Protein AF-A0A432T5Q2-F1 (afdb_monomer)

Nearest PDB structures (foldseek):
  1uzx-assembly1_A  TM=2.831E-01  e=4.393E+00  Saccharomyces cerevisiae
  7lbm-assembly1_k  TM=1.985E-01  e=9.783E+00  Homo sapiens

Solvent-accessible surface area (backbone atoms only — not comparable to full-atom values): 10811 Å² total; per-residue (Å²): 137,83,81,81,77,50,70,68,59,54,53,48,52,56,54,53,61,71,66,63,66,75,78,74,42,65,59,81,78,76,51,72,65,57,50,51,51,51,26,51,52,46,16,51,55,46,35,68,59,32,93,75,31,48,60,70,53,25,44,49,49,22,44,50,52,42,53,47,22,48,46,49,31,58,75,43,63,49,46,49,55,51,71,56,36,36,51,36,29,78,71,66,77,30,94,51,69,44,41,56,55,48,24,51,56,52,44,54,61,57,56,77,65,65,61,84,32,48,37,83,41,40,31,35,17,50,77,97,45,98,72,48,43,40,25,30,29,39,20,34,54,94,52,61,72,72,70,7,35,32,43,28,34,45,87,51,61,11,54,54,38,71,47,50,46,80,72,46,86,89,52,71,76,39,82,29,64,70,58,43,44,67,76,42,60,91,65,68,68,88,80,86,129

Sequence (193 aa):
MIFFINRRFFLLLIWLSFLSGCTLTRVPNPTPSEVQNSIHRLSIMLEDLNVSVKKKEARDLAKKAVLYSLKLSKEYALVSPPLWHNTLVNLGIKKRGLCYEWTEDLLAYLHEKRYDSLTLHYVGANIGGYFEHNAVAVSAKGMSFKHSLLLDAWRNSGNLFFIKLKEDKRYVWKSRDDMYEMMFPHLKRWGRF

Secondary structure (DSSP, 8-state):
------HHHHHHHHHHHTT-----PBPPPPPHHHHHHHHHHHHHHHHTT-TTS-HHHHHHHHHHHHHHHHHHHHHTT-BSSHHHHHHHHHTTSSS---HHHHHHHHHHHHHTT--SSEEEEEEEESTTSTT-EEEEEEEETTS-GGGPEEEESTTTTTS-EEEEGGG-SS--EEE-HHHHHHH-GGG--S---

pLDDT: mean 89.14, std 15.05, range [36.47, 98.88]

Mean predicted aligned error: 7.92 Å

Foldseek 3Di:
DDDPPPPVNVVVVVVVVVVPPPPQDQQDDDDPVLLVVQLVVQLVVQCVLDVLADSVLSSVLSNLLLVVLLVVLVVQVDTPDLVVSVVCCVVVNTVDQAQVRSALVSQVSSVVVPGPQKDKFWKWFPPPDPPIHIWIWMHTPPDDSQQTKTWGSRNSSSNTDIDGNPPPPPTDMDTPVVVVCVSVVVPPPPDDD

Radius of gyration: 21.15 Å; Cα contacts (8 Å, |Δi|>4): 271; chains: 1; bounding box: 38×44×75 Å

Structure (mmCIF, N/CA/C/O backbone):
data_AF-A0A432T5Q2-F1
#
_entry.id   AF-A0A432T5Q2-F1
#
loop_
_atom_site.group_PDB
_atom_site.id
_atom_site.type_symbol
_atom_site.label_atom_id
_atom_site.label_alt_id
_atom_site.label_comp_id
_atom_site.label_asym_id
_atom_site.label_entity_id
_atom_site.label_seq_id
_atom_site.pdbx_PDB_ins_code
_atom_site.Cartn_x
_atom_site.Cartn_y
_atom_site.Cartn_z
_atom_site.occupancy
_atom_site.B_iso_or_equiv
_atom_site.auth_seq_id
_atom_site.auth_comp_id
_atom_site.auth_asym_id
_atom_site.auth_atom_id
_atom_site.pdbx_PDB_model_num
ATOM 1 N N . MET A 1 1 ? 2.699 19.637 -58.146 1.00 36.47 1 MET A N 1
ATOM 2 C CA . MET A 1 1 ? 4.084 19.925 -57.719 1.00 36.47 1 MET A CA 1
ATOM 3 C C . MET A 1 1 ? 4.447 18.918 -56.632 1.00 36.47 1 MET A C 1
ATOM 5 O O . MET A 1 1 ? 4.001 19.066 -55.504 1.00 36.47 1 MET A O 1
ATOM 9 N N . ILE A 1 2 ? 5.097 17.811 -57.005 1.00 45.66 2 ILE A N 1
ATOM 10 C CA . ILE A 1 2 ? 5.418 16.699 -56.093 1.00 45.66 2 ILE A CA 1
ATOM 11 C C . ILE A 1 2 ? 6.767 17.023 -55.447 1.00 45.66 2 ILE A C 1
ATOM 13 O O . ILE A 1 2 ? 7.777 17.112 -56.141 1.00 45.66 2 ILE A O 1
ATOM 17 N N . PHE A 1 3 ? 6.776 17.263 -54.136 1.00 47.56 3 PHE A N 1
ATOM 18 C CA . PHE A 1 3 ? 8.005 17.505 -53.383 1.00 47.56 3 PHE A CA 1
ATOM 19 C C . PHE A 1 3 ? 8.849 16.223 -53.355 1.00 47.56 3 PHE A C 1
ATOM 21 O O . PHE A 1 3 ? 8.508 15.258 -52.675 1.00 47.56 3 PHE A O 1
ATOM 28 N N . PHE A 1 4 ? 9.968 16.211 -54.081 1.00 54.50 4 PHE A N 1
ATOM 29 C CA . PHE A 1 4 ? 11.006 15.194 -53.922 1.00 54.50 4 PHE A CA 1
ATOM 30 C C . PHE A 1 4 ? 11.745 15.452 -52.605 1.00 54.50 4 PHE A C 1
ATOM 32 O O . PHE A 1 4 ? 12.671 16.259 -52.537 1.00 54.50 4 PHE A O 1
ATOM 39 N N . ILE A 1 5 ? 11.326 14.775 -51.535 1.00 60.94 5 ILE A N 1
ATOM 40 C CA . ILE A 1 5 ? 12.089 14.742 -50.286 1.00 60.94 5 ILE A CA 1
ATOM 41 C C . ILE A 1 5 ? 13.392 13.983 -50.567 1.00 60.94 5 ILE A C 1
ATOM 43 O O . ILE A 1 5 ? 13.396 12.790 -50.864 1.00 60.94 5 ILE A O 1
ATOM 47 N N . ASN A 1 6 ? 14.513 14.702 -50.519 1.00 74.06 6 ASN A N 1
ATOM 48 C CA . ASN A 1 6 ? 15.841 14.159 -50.780 1.00 74.06 6 ASN A CA 1
ATOM 49 C C . ASN A 1 6 ? 16.150 13.028 -49.779 1.00 74.06 6 ASN A C 1
ATOM 51 O O . ASN A 1 6 ? 16.033 13.218 -48.568 1.00 74.06 6 ASN A O 1
ATOM 55 N N . ARG A 1 7 ? 16.585 11.857 -50.270 1.00 69.19 7 ARG A N 1
ATOM 56 C CA . ARG A 1 7 ? 16.896 10.664 -49.454 1.00 69.19 7 ARG A CA 1
ATOM 57 C C . ARG A 1 7 ? 17.849 10.975 -48.293 1.00 69.19 7 ARG A C 1
ATOM 59 O O . ARG A 1 7 ? 17.722 10.389 -47.224 1.00 69.19 7 ARG A O 1
ATOM 66 N N . ARG A 1 8 ? 18.772 11.927 -48.479 1.00 70.06 8 ARG A N 1
ATOM 67 C CA . ARG A 1 8 ? 19.686 12.400 -47.423 1.00 70.06 8 ARG A CA 1
ATOM 68 C C . ARG A 1 8 ? 18.963 13.179 -46.318 1.00 70.06 8 ARG A C 1
ATOM 70 O O . ARG A 1 8 ? 19.292 13.007 -45.152 1.00 70.06 8 ARG A O 1
ATOM 77 N N . PHE A 1 9 ? 17.954 13.971 -46.676 1.00 70.81 9 PHE A N 1
ATOM 78 C CA . PHE A 1 9 ? 17.100 14.709 -45.739 1.00 70.81 9 PHE A CA 1
ATOM 79 C C . PHE A 1 9 ? 16.197 13.768 -44.931 1.00 70.81 9 PHE A C 1
ATOM 81 O O . PHE A 1 9 ? 16.033 13.951 -43.730 1.00 70.81 9 PHE A O 1
ATOM 88 N N . PHE A 1 10 ? 15.668 12.719 -45.570 1.00 72.00 10 PHE A N 1
ATOM 89 C CA . PHE A 1 10 ? 14.854 11.704 -44.895 1.00 72.00 10 PHE A CA 1
ATOM 90 C C . PHE A 1 10 ? 15.673 10.882 -43.884 1.00 72.00 10 PHE A C 1
ATOM 92 O O . PHE A 1 10 ? 15.230 10.658 -42.762 1.00 72.00 10 PHE A O 1
ATOM 99 N N . LEU A 1 11 ? 16.905 10.502 -44.243 1.00 73.69 11 LEU A N 1
ATOM 100 C CA . LEU A 1 11 ? 17.824 9.807 -43.332 1.00 73.69 11 LEU A CA 1
ATOM 101 C C . LEU A 1 11 ? 18.281 10.694 -42.163 1.00 73.69 11 LEU A C 1
ATOM 103 O O . LEU A 1 11 ? 18.398 10.197 -41.048 1.00 73.69 11 LEU A O 1
ATOM 107 N N . LEU A 1 12 ? 18.483 11.996 -42.397 1.00 73.81 12 LEU A N 1
ATOM 108 C CA . LEU A 1 12 ? 18.768 12.985 -41.349 1.00 73.81 12 LEU A CA 1
ATOM 109 C C . LEU A 1 12 ? 17.598 13.150 -40.370 1.00 73.81 12 LEU A C 1
ATOM 111 O O . LEU A 1 12 ? 17.830 13.208 -39.167 1.00 73.81 12 LEU A O 1
ATOM 115 N N . LEU A 1 13 ? 16.353 13.175 -40.857 1.00 70.25 13 LEU A N 1
ATOM 116 C CA . LEU A 1 13 ? 15.158 13.227 -40.006 1.00 70.25 13 LEU A CA 1
ATOM 117 C C . LEU A 1 13 ? 15.014 11.966 -39.142 1.00 70.25 13 LEU A C 1
ATOM 119 O O . LEU A 1 13 ? 14.751 12.088 -37.950 1.00 70.25 13 LEU A O 1
ATOM 123 N N . ILE A 1 14 ? 15.271 10.781 -39.710 1.00 71.38 14 ILE A N 1
ATOM 124 C CA . ILE A 1 14 ? 15.295 9.513 -38.960 1.00 71.38 14 ILE A CA 1
ATOM 125 C C . ILE A 1 14 ? 16.392 9.542 -37.882 1.00 71.38 14 ILE A C 1
ATOM 127 O O . ILE A 1 14 ? 16.135 9.192 -36.732 1.00 71.38 14 ILE A O 1
ATOM 131 N N . TRP A 1 15 ? 17.596 10.016 -38.215 1.00 67.38 15 TRP A N 1
ATOM 132 C CA . TRP A 1 15 ? 18.696 10.169 -37.256 1.00 67.38 15 TRP A CA 1
ATOM 133 C C . TRP A 1 15 ? 18.381 11.170 -36.134 1.00 67.38 15 TRP A C 1
ATOM 135 O O . TRP A 1 15 ? 18.661 10.895 -34.969 1.00 67.38 15 TRP A O 1
ATOM 145 N N . LEU A 1 16 ? 17.746 12.300 -36.454 1.00 65.81 16 LEU A N 1
ATOM 146 C CA . LEU A 1 16 ? 17.321 13.299 -35.469 1.00 65.81 16 LEU A CA 1
ATOM 147 C C . LEU A 1 16 ? 16.231 12.757 -34.531 1.00 65.81 16 LEU A C 1
ATOM 149 O O . LEU A 1 16 ? 16.255 13.068 -33.342 1.00 65.81 16 LEU A O 1
ATOM 153 N N . SER A 1 17 ? 15.342 11.879 -35.011 1.00 61.06 17 SER A N 1
ATOM 154 C CA . SER A 1 17 ? 14.356 11.205 -34.153 1.00 61.06 17 SER A CA 1
ATOM 155 C C . SER A 1 17 ? 14.954 10.170 -33.185 1.00 61.06 17 SER A C 1
ATOM 157 O O . SER A 1 17 ? 14.323 9.862 -32.175 1.00 61.06 17 SER A O 1
ATOM 159 N N . PHE A 1 18 ? 16.185 9.689 -33.415 1.00 57.56 18 PHE A N 1
ATOM 160 C CA . PHE A 1 18 ? 16.914 8.854 -32.445 1.00 57.56 18 PHE A CA 1
ATOM 161 C C . PHE A 1 18 ? 17.615 9.673 -31.344 1.00 57.56 18 PHE A C 1
ATOM 163 O O . PHE A 1 18 ? 18.010 9.105 -30.328 1.00 57.56 18 PHE A O 1
ATOM 170 N N . LEU A 1 19 ? 17.741 10.997 -31.509 1.00 56.56 19 LEU A N 1
ATOM 171 C CA . LEU A 1 19 ? 18.321 11.908 -30.511 1.00 56.56 19 LEU A CA 1
ATOM 172 C C . LEU A 1 19 ? 17.275 12.567 -29.602 1.00 56.56 19 LEU A C 1
ATOM 174 O O . LEU A 1 19 ? 17.639 13.168 -28.590 1.00 56.56 19 LEU A O 1
ATOM 178 N N . SER A 1 20 ? 15.980 12.408 -29.889 1.00 54.47 20 SER A N 1
ATOM 179 C CA . SER A 1 20 ? 14.911 12.639 -28.912 1.00 54.47 20 SER A CA 1
ATOM 180 C C . SER A 1 20 ? 14.921 11.521 -27.869 1.00 54.47 20 SER A C 1
ATOM 182 O O . SER A 1 20 ? 14.043 10.662 -27.831 1.00 54.47 20 SER A O 1
ATOM 184 N N . GLY A 1 21 ? 15.950 11.514 -27.021 1.00 52.59 21 GLY A N 1
ATOM 185 C CA . GLY A 1 21 ? 15.955 10.715 -25.809 1.00 52.59 21 GLY A CA 1
ATOM 186 C C . GLY A 1 21 ? 14.721 11.084 -24.998 1.00 52.59 21 GLY A C 1
ATOM 187 O O . GLY A 1 21 ? 14.628 12.197 -24.481 1.00 52.59 21 GLY A O 1
ATOM 188 N N . CYS A 1 22 ? 13.754 10.168 -24.905 1.00 56.06 22 CYS A N 1
ATOM 189 C CA . CYS A 1 22 ? 12.697 10.278 -23.913 1.00 56.06 22 CYS A CA 1
ATOM 190 C C . CYS A 1 22 ? 13.396 10.476 -22.572 1.00 56.06 22 CYS A C 1
ATOM 192 O O . CYS A 1 22 ? 14.196 9.631 -22.163 1.00 56.06 22 CYS A O 1
ATOM 194 N N . THR A 1 23 ? 13.160 11.610 -21.918 1.00 52.84 23 THR A N 1
ATOM 195 C CA . THR A 1 23 ? 13.729 11.882 -20.605 1.00 52.84 23 THR A CA 1
ATOM 196 C C . THR A 1 23 ? 13.168 10.842 -19.642 1.00 52.84 23 THR A C 1
ATOM 198 O O . THR A 1 23 ? 12.070 10.975 -19.105 1.00 52.84 23 THR A O 1
ATOM 201 N N . LEU A 1 24 ? 13.926 9.760 -19.447 1.00 53.47 24 LEU A N 1
ATOM 202 C CA . LEU A 1 24 ? 13.742 8.803 -18.368 1.00 53.47 24 LEU A CA 1
ATOM 203 C C . LEU A 1 24 ? 14.001 9.560 -17.078 1.00 53.47 24 LEU A C 1
ATOM 205 O O . LEU A 1 24 ? 15.113 9.595 -16.553 1.00 53.47 24 LEU A O 1
ATOM 209 N N . THR A 1 25 ? 12.978 10.255 -16.605 1.00 61.94 25 THR A N 1
ATOM 210 C CA . THR A 1 25 ? 13.076 11.007 -15.372 1.00 61.94 25 THR A CA 1
ATOM 211 C C . THR A 1 25 ? 13.000 1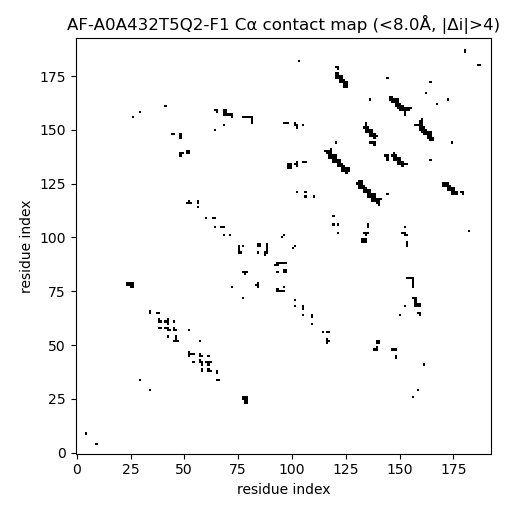0.008 -14.230 1.00 61.94 25 THR A C 1
ATOM 213 O O . THR A 1 25 ? 12.056 9.224 -14.082 1.00 61.94 25 THR A O 1
ATOM 216 N N . ARG A 1 26 ? 14.064 10.000 -13.426 1.00 65.19 26 ARG A N 1
ATOM 217 C CA . ARG A 1 26 ? 14.039 9.396 -12.099 1.00 65.19 26 ARG A CA 1
ATOM 218 C C . ARG A 1 26 ? 12.840 9.997 -11.369 1.00 65.19 26 ARG A C 1
ATOM 220 O O . ARG A 1 26 ? 12.691 11.217 -11.367 1.00 65.19 26 ARG A O 1
ATOM 227 N N . VAL A 1 27 ? 11.989 9.153 -10.792 1.00 68.94 27 VAL A N 1
ATOM 228 C CA . VAL A 1 27 ? 10.816 9.613 -10.039 1.00 68.94 27 VAL A CA 1
ATOM 229 C C . VAL A 1 27 ? 11.310 10.590 -8.964 1.00 68.94 27 VAL A C 1
ATOM 231 O O . VAL A 1 27 ? 12.193 10.207 -8.185 1.00 68.94 27 VAL A O 1
ATOM 234 N N . PRO A 1 28 ? 10.835 11.849 -8.938 1.00 74.56 28 PRO A N 1
ATOM 235 C CA . PRO A 1 28 ? 11.284 12.804 -7.939 1.00 74.56 28 PRO A CA 1
ATOM 236 C C . PRO A 1 28 ? 10.933 12.275 -6.548 1.00 74.56 28 PRO A C 1
ATOM 238 O O . PRO A 1 28 ? 9.802 11.863 -6.289 1.00 74.56 28 PRO A O 1
ATOM 241 N N . ASN A 1 29 ? 11.928 12.244 -5.660 1.00 83.81 29 ASN A N 1
ATOM 242 C CA . ASN A 1 29 ? 11.696 11.841 -4.279 1.00 83.81 29 ASN A CA 1
ATOM 243 C C . ASN A 1 29 ? 10.870 12.932 -3.586 1.00 83.81 29 ASN A C 1
ATOM 245 O O . ASN A 1 29 ? 11.256 14.100 -3.678 1.00 83.81 29 ASN A O 1
ATOM 249 N N . PRO A 1 30 ? 9.788 12.580 -2.872 1.00 92.38 30 PRO A N 1
ATOM 250 C CA . PRO A 1 30 ? 9.041 13.561 -2.101 1.00 92.38 30 PRO A CA 1
ATOM 251 C C . PRO A 1 30 ? 9.931 14.168 -1.014 1.00 92.38 30 PRO A C 1
ATOM 253 O O . PRO A 1 30 ? 10.787 13.499 -0.422 1.00 92.38 30 PRO A O 1
ATOM 256 N N . THR A 1 31 ? 9.709 15.445 -0.735 1.00 95.62 31 THR A N 1
ATOM 257 C CA . THR A 1 31 ? 10.343 16.162 0.369 1.00 95.62 31 THR A CA 1
ATOM 258 C C . THR A 1 31 ? 9.930 15.557 1.716 1.00 95.62 31 THR A C 1
ATOM 260 O O . THR A 1 31 ? 8.853 14.964 1.835 1.00 95.62 31 THR A O 1
ATOM 263 N N . PRO A 1 32 ? 10.727 15.742 2.786 1.00 96.75 32 PRO A N 1
ATOM 264 C CA . PRO A 1 32 ? 10.342 15.283 4.120 1.00 96.75 32 PRO A CA 1
ATOM 265 C C . PRO A 1 32 ? 8.968 15.801 4.569 1.00 96.75 32 PRO A C 1
ATOM 267 O O . PRO A 1 32 ? 8.211 15.055 5.183 1.00 96.75 32 PRO A O 1
ATOM 270 N N . SER A 1 33 ? 8.619 17.045 4.224 1.00 97.69 33 SER A N 1
ATOM 271 C CA . SER A 1 33 ? 7.313 17.637 4.543 1.00 97.69 33 SER A CA 1
ATOM 272 C C . SER A 1 33 ? 6.166 16.918 3.826 1.00 97.69 33 SER A C 1
ATOM 274 O O . SER A 1 33 ? 5.183 16.535 4.458 1.00 97.69 33 SER A O 1
ATOM 276 N N . GLU A 1 34 ? 6.308 16.635 2.527 1.00 97.25 34 GLU A N 1
ATOM 277 C CA . GLU A 1 34 ? 5.305 15.879 1.764 1.00 97.25 34 GLU A CA 1
ATOM 278 C C . GLU A 1 34 ? 5.113 14.465 2.314 1.00 97.25 34 GLU A C 1
ATOM 280 O O . GLU A 1 34 ? 3.978 13.998 2.433 1.00 97.25 34 GLU A O 1
ATOM 285 N N . VAL A 1 35 ? 6.202 13.801 2.714 1.00 98.19 35 VAL A N 1
ATOM 286 C CA . VAL A 1 35 ? 6.139 12.482 3.357 1.00 98.19 35 VAL A CA 1
ATOM 287 C C . VAL A 1 35 ? 5.364 12.558 4.672 1.00 98.19 35 VAL A C 1
ATOM 289 O O . VAL A 1 35 ? 4.454 11.757 4.881 1.00 98.19 35 VAL A O 1
ATOM 292 N N . GLN A 1 36 ? 5.665 13.527 5.542 1.00 98.38 36 GLN A N 1
ATOM 293 C CA . GLN A 1 36 ? 4.952 13.676 6.816 1.00 98.38 36 GLN A CA 1
ATOM 294 C C . GLN A 1 36 ? 3.473 14.016 6.616 1.00 98.38 36 GLN A C 1
ATOM 296 O O . GLN A 1 36 ? 2.616 13.433 7.280 1.00 98.38 36 GLN A O 1
ATOM 301 N N . ASN A 1 37 ? 3.153 14.883 5.655 1.00 98.50 37 ASN A N 1
ATOM 302 C CA . ASN A 1 37 ? 1.773 15.216 5.310 1.00 98.50 37 ASN A CA 1
ATOM 303 C C . ASN A 1 37 ? 1.009 13.995 4.783 1.00 98.50 37 ASN A C 1
ATOM 305 O O . ASN A 1 37 ? -0.144 13.780 5.154 1.00 98.50 37 ASN A O 1
ATOM 309 N N . SER A 1 38 ? 1.648 13.172 3.949 1.00 98.44 38 SER A N 1
ATOM 310 C CA . SER A 1 38 ? 1.078 11.920 3.444 1.00 98.44 38 SER A CA 1
ATOM 311 C C . SER A 1 38 ? 0.776 10.938 4.582 1.00 98.44 38 SER A C 1
ATOM 313 O O . SER A 1 38 ? -0.350 10.450 4.693 1.00 98.44 38 SER A O 1
ATOM 315 N N . ILE A 1 39 ? 1.734 10.735 5.496 1.00 98.88 39 ILE A N 1
ATOM 316 C CA . ILE A 1 39 ? 1.567 9.895 6.694 1.00 98.88 39 ILE A CA 1
ATOM 317 C C . ILE A 1 39 ? 0.423 10.413 7.570 1.00 98.88 39 ILE A C 1
ATOM 319 O O . ILE A 1 39 ? -0.428 9.635 7.996 1.00 98.88 39 ILE A O 1
ATOM 323 N N . HIS A 1 40 ? 0.381 11.721 7.826 1.00 98.75 40 HIS A N 1
ATOM 324 C CA . HIS A 1 40 ? -0.652 12.335 8.653 1.00 98.75 40 HIS A CA 1
ATOM 325 C C . HIS A 1 40 ? -2.049 12.160 8.044 1.00 98.75 40 HIS A C 1
ATOM 327 O O . HIS A 1 40 ? -2.965 11.701 8.726 1.00 98.75 40 HIS A O 1
ATOM 333 N N . ARG A 1 41 ? -2.202 12.441 6.744 1.00 98.75 41 ARG A N 1
ATOM 334 C CA . ARG A 1 41 ? -3.473 12.272 6.025 1.00 98.75 41 ARG A CA 1
ATOM 335 C C . ARG A 1 41 ? -3.941 10.823 6.028 1.00 98.75 41 ARG A C 1
ATOM 337 O O . ARG A 1 41 ? -5.098 10.567 6.347 1.00 98.75 41 ARG A O 1
ATOM 344 N N . LEU A 1 42 ? -3.054 9.883 5.707 1.00 98.88 42 LEU A N 1
ATOM 345 C CA . LEU A 1 42 ? -3.399 8.465 5.713 1.00 98.88 42 LEU A CA 1
ATOM 346 C C . LEU A 1 42 ? -3.778 7.989 7.123 1.00 98.88 42 LEU A C 1
ATOM 348 O O . LEU A 1 42 ? -4.743 7.245 7.272 1.00 98.88 42 LEU A O 1
ATOM 352 N N . SER A 1 43 ? -3.078 8.460 8.158 1.00 98.88 43 SER A N 1
ATOM 353 C CA . SER A 1 43 ? -3.417 8.150 9.548 1.00 98.88 43 SER A CA 1
ATOM 354 C C . SER A 1 43 ? -4.832 8.591 9.904 1.00 98.88 43 SER A C 1
ATOM 356 O O . SER A 1 43 ? -5.575 7.794 10.465 1.00 98.88 43 SER A O 1
ATOM 358 N N . ILE A 1 44 ? -5.215 9.829 9.572 1.00 98.75 44 ILE A N 1
ATOM 359 C CA . ILE A 1 44 ? -6.572 10.334 9.832 1.00 98.75 44 ILE A CA 1
ATOM 360 C C . ILE A 1 44 ? -7.599 9.472 9.103 1.00 98.75 44 ILE A C 1
ATOM 362 O O . ILE A 1 44 ? -8.553 9.005 9.711 1.00 98.75 44 ILE A O 1
ATOM 366 N N . MET A 1 45 ? -7.371 9.185 7.819 1.00 98.75 45 MET A N 1
ATOM 367 C CA . MET A 1 45 ? -8.307 8.373 7.041 1.00 98.75 45 MET A CA 1
ATOM 368 C C . MET A 1 45 ? -8.483 6.966 7.629 1.00 98.75 45 MET A C 1
ATOM 370 O O . MET A 1 45 ? -9.600 6.454 7.641 1.00 98.75 45 MET A O 1
ATOM 374 N N . LEU A 1 46 ? -7.404 6.346 8.119 1.00 98.75 46 LEU A N 1
ATOM 375 C CA . LEU A 1 46 ? -7.454 5.038 8.777 1.00 98.75 46 LEU A CA 1
ATOM 376 C C . LEU A 1 46 ? -8.184 5.098 10.123 1.00 98.75 46 LEU A C 1
ATOM 378 O O . LEU A 1 46 ? -8.983 4.208 10.401 1.00 98.75 46 LEU A O 1
ATOM 382 N N . GLU A 1 47 ? -7.934 6.131 10.936 1.00 98.44 47 GLU A N 1
ATOM 383 C CA . GLU A 1 47 ? -8.670 6.381 12.188 1.00 98.44 47 GLU A CA 1
ATOM 384 C C . GLU A 1 47 ? -10.180 6.542 11.914 1.00 98.44 47 GLU A C 1
ATOM 386 O O . GLU A 1 47 ? -11.000 5.999 12.651 1.00 98.44 47 GLU A O 1
ATOM 391 N N . ASP A 1 48 ? -10.542 7.190 10.806 1.00 97.81 48 ASP A N 1
ATOM 392 C CA . ASP A 1 48 ? -11.928 7.452 10.402 1.00 97.81 48 ASP A CA 1
ATOM 393 C C . ASP A 1 48 ? -12.651 6.242 9.781 1.00 97.81 48 ASP A C 1
ATOM 395 O O . ASP A 1 48 ? -13.846 6.326 9.484 1.00 97.81 48 ASP A O 1
ATOM 399 N N . LEU A 1 49 ? -11.972 5.106 9.562 1.00 97.81 49 LEU A N 1
ATOM 400 C CA . LEU A 1 49 ? -12.621 3.907 9.013 1.00 97.81 49 LEU A CA 1
ATOM 401 C C . LEU A 1 49 ? -13.728 3.387 9.936 1.00 97.81 49 LEU A C 1
ATOM 403 O O . LEU A 1 49 ? -14.782 2.964 9.460 1.00 97.81 49 LEU A O 1
ATOM 407 N N . ASN A 1 50 ? -13.467 3.357 11.245 1.00 97.62 50 ASN A N 1
ATOM 408 C CA . ASN A 1 50 ? -14.412 2.912 12.263 1.00 97.62 50 ASN A CA 1
ATOM 409 C C . ASN A 1 50 ? -13.921 3.313 13.661 1.00 97.62 50 ASN A C 1
ATOM 411 O O . ASN A 1 50 ? -12.721 3.308 13.920 1.00 97.62 50 ASN A O 1
ATOM 415 N N . VAL A 1 51 ? -14.848 3.526 14.599 1.00 97.12 51 VAL A N 1
ATOM 416 C CA . VAL A 1 51 ? -14.529 3.805 16.012 1.00 97.12 51 VAL A CA 1
ATOM 417 C C . VAL A 1 51 ? -13.689 2.704 16.681 1.00 97.12 51 VAL A C 1
ATOM 419 O O . VAL A 1 51 ? -12.967 2.975 17.637 1.00 97.12 51 VAL A O 1
ATOM 422 N N . SER A 1 52 ? -13.750 1.467 16.178 1.00 97.56 52 SER A N 1
ATOM 423 C CA . SER A 1 52 ? -12.959 0.339 16.682 1.00 97.56 52 SER A CA 1
ATOM 424 C C . SER A 1 52 ? -11.477 0.386 16.292 1.00 97.56 52 SER A C 1
ATOM 426 O O . SER A 1 52 ? -10.678 -0.361 16.864 1.00 97.56 52 SER A O 1
ATOM 428 N N . VAL A 1 53 ? -11.083 1.245 15.344 1.00 98.50 53 VAL A N 1
ATOM 429 C CA . VAL A 1 53 ? -9.688 1.364 14.913 1.00 98.50 53 VAL A CA 1
ATOM 430 C C . VAL A 1 53 ? -8.852 2.011 16.013 1.00 98.50 53 VAL A C 1
ATOM 432 O O . VAL A 1 53 ? -9.085 3.143 16.442 1.00 98.50 53 VAL A O 1
ATOM 435 N N . LYS A 1 54 ? -7.805 1.311 16.456 1.00 98.69 54 LYS A N 1
ATOM 436 C CA . LYS A 1 54 ? -6.860 1.851 17.434 1.00 98.69 54 LYS A CA 1
ATOM 437 C C . LYS A 1 54 ? -6.007 2.930 16.763 1.00 98.69 54 LYS A C 1
ATOM 439 O O . LYS A 1 54 ? -5.209 2.629 15.876 1.00 98.69 54 LYS A O 1
ATOM 444 N N . LYS A 1 55 ? -6.066 4.171 17.262 1.00 98.50 55 LYS A N 1
ATOM 445 C CA . LYS A 1 55 ? -5.282 5.315 16.737 1.00 98.50 55 LYS A CA 1
ATOM 446 C C . LYS A 1 55 ? -3.786 5.023 16.581 1.00 98.50 55 LYS A C 1
ATOM 448 O O . LYS A 1 55 ? -3.154 5.451 15.620 1.00 98.50 55 LYS A O 1
ATOM 453 N N . LYS A 1 56 ? -3.208 4.262 17.519 1.00 98.62 56 LYS A N 1
ATOM 454 C CA . LYS A 1 56 ? -1.799 3.843 17.460 1.00 98.62 56 LYS A CA 1
ATOM 455 C C . LYS A 1 56 ? -1.510 2.947 16.248 1.00 98.62 56 LYS A C 1
ATOM 457 O O . LYS A 1 56 ? -0.485 3.140 15.605 1.00 98.62 56 LYS A O 1
ATOM 462 N N . GLU A 1 57 ? -2.398 2.002 15.936 1.00 98.75 57 GLU A N 1
ATOM 463 C CA . GLU A 1 57 ? -2.245 1.106 14.781 1.00 98.75 57 GLU A CA 1
ATOM 464 C C . GLU A 1 57 ? -2.429 1.858 13.464 1.00 98.75 57 GLU A C 1
ATOM 466 O O . GLU A 1 57 ? -1.621 1.685 12.558 1.00 98.75 57 GLU A O 1
ATOM 471 N N . ALA A 1 58 ? -3.417 2.755 13.379 1.00 98.81 58 ALA A N 1
ATOM 472 C CA . ALA A 1 58 ? -3.628 3.603 12.206 1.00 98.81 58 ALA A CA 1
ATOM 473 C C . ALA A 1 58 ? -2.387 4.452 11.870 1.00 98.81 58 ALA A C 1
ATOM 475 O O . ALA A 1 58 ? -1.928 4.461 10.728 1.00 98.81 58 ALA A O 1
ATOM 476 N N . ARG A 1 59 ? -1.794 5.106 12.879 1.00 98.75 59 ARG A N 1
ATOM 477 C CA . ARG A 1 59 ? -0.562 5.905 12.730 1.00 98.75 59 ARG A CA 1
ATOM 478 C C . ARG A 1 59 ? 0.632 5.066 12.307 1.00 98.75 59 ARG A C 1
ATOM 480 O O . ARG A 1 59 ? 1.401 5.480 11.439 1.00 98.75 59 ARG A O 1
ATOM 487 N N . ASP A 1 60 ? 0.801 3.905 12.935 1.00 98.88 60 ASP A N 1
ATOM 488 C CA . ASP A 1 60 ? 1.905 3.001 12.628 1.00 98.88 60 ASP A CA 1
ATOM 489 C C . ASP A 1 60 ? 1.789 2.440 11.206 1.00 98.88 60 ASP A C 1
ATOM 491 O O . ASP A 1 60 ? 2.752 2.535 10.443 1.00 98.88 60 ASP A O 1
ATOM 495 N N . LEU A 1 61 ? 0.605 1.955 10.813 1.00 98.88 61 LEU A N 1
ATOM 496 C CA . LEU A 1 61 ? 0.339 1.467 9.461 1.00 98.88 61 LEU A CA 1
ATOM 497 C C . LEU A 1 61 ? 0.561 2.575 8.433 1.00 98.88 61 LEU A C 1
ATOM 499 O O . LEU A 1 61 ? 1.287 2.350 7.468 1.00 98.88 61 LEU A O 1
ATOM 503 N N . ALA A 1 62 ? 0.023 3.780 8.653 1.00 98.88 62 ALA A N 1
ATOM 504 C CA . ALA A 1 62 ? 0.210 4.908 7.742 1.00 98.88 62 ALA A CA 1
ATOM 505 C C . ALA A 1 62 ? 1.695 5.217 7.509 1.00 98.88 62 ALA A C 1
ATOM 507 O O . ALA A 1 62 ? 2.157 5.295 6.368 1.00 98.88 62 ALA A O 1
ATOM 508 N N . LYS A 1 63 ? 2.463 5.332 8.599 1.00 98.88 63 LYS A N 1
ATOM 509 C CA . LYS A 1 63 ? 3.907 5.574 8.544 1.00 98.88 63 LYS A CA 1
ATOM 510 C C . LYS A 1 63 ? 4.628 4.462 7.791 1.00 98.88 63 LYS A C 1
ATOM 512 O O . LYS A 1 63 ? 5.436 4.740 6.906 1.00 98.88 63 LYS A O 1
ATOM 517 N N . LYS A 1 64 ? 4.348 3.207 8.137 1.00 98.88 64 LYS A N 1
ATOM 518 C CA . LYS A 1 64 ? 4.989 2.034 7.541 1.00 98.88 64 LYS A CA 1
ATOM 519 C C . LYS A 1 64 ? 4.661 1.897 6.060 1.00 98.88 64 LYS A C 1
ATOM 521 O O . LYS A 1 64 ? 5.582 1.703 5.278 1.00 98.88 64 LYS A O 1
ATOM 526 N N . ALA A 1 65 ? 3.404 2.062 5.663 1.00 98.81 65 ALA A N 1
ATOM 527 C CA . ALA A 1 65 ? 2.987 1.945 4.271 1.00 98.81 65 ALA A CA 1
ATOM 528 C C . ALA A 1 65 ? 3.639 3.016 3.387 1.00 98.81 65 ALA A C 1
ATOM 530 O O . ALA A 1 65 ? 4.227 2.683 2.358 1.00 98.81 65 ALA A O 1
ATOM 531 N N . VAL A 1 66 ? 3.607 4.288 3.806 1.00 98.75 66 VAL A N 1
ATOM 532 C CA . VAL A 1 66 ? 4.210 5.390 3.035 1.00 98.75 66 VAL A CA 1
ATOM 533 C C . VAL A 1 66 ? 5.722 5.204 2.906 1.00 98.75 66 VAL A C 1
ATOM 535 O O . VAL A 1 66 ? 6.263 5.261 1.803 1.00 98.75 66 VAL A O 1
ATOM 538 N N . LEU A 1 67 ? 6.420 4.944 4.016 1.00 98.62 67 LEU A N 1
ATOM 539 C CA . LEU A 1 67 ? 7.878 4.804 3.993 1.00 98.62 67 LEU A CA 1
ATOM 540 C C . LEU A 1 67 ? 8.330 3.550 3.243 1.00 98.62 67 LEU A C 1
ATOM 542 O O . LEU A 1 67 ? 9.344 3.592 2.548 1.00 98.62 67 LEU A O 1
ATOM 546 N N . TYR A 1 68 ? 7.592 2.446 3.358 1.00 98.56 68 TYR A N 1
ATOM 547 C CA . TYR A 1 68 ? 7.928 1.213 2.657 1.00 98.56 68 TYR A CA 1
ATOM 548 C C . TYR A 1 68 ? 7.659 1.321 1.154 1.00 98.56 68 TYR A C 1
ATOM 550 O O . TYR A 1 68 ? 8.497 0.905 0.366 1.00 98.56 68 TYR A O 1
ATOM 558 N N . SER A 1 69 ? 6.585 1.997 0.739 1.00 98.00 69 SER A N 1
ATOM 559 C CA . SER A 1 69 ? 6.345 2.332 -0.672 1.00 98.00 69 SER A CA 1
ATOM 560 C C . SER A 1 69 ? 7.515 3.126 -1.286 1.00 98.00 69 SER A C 1
ATOM 562 O O . SER A 1 69 ? 7.988 2.818 -2.380 1.00 98.00 69 SER A O 1
ATOM 564 N N . LEU A 1 70 ? 8.070 4.094 -0.548 1.00 96.88 70 LEU A N 1
ATOM 565 C CA . LEU A 1 70 ? 9.266 4.839 -0.973 1.00 96.88 70 LEU A CA 1
ATOM 566 C C . LEU A 1 70 ? 10.556 4.012 -0.922 1.00 96.88 70 LEU A C 1
ATOM 568 O O . LEU A 1 70 ? 11.527 4.331 -1.609 1.00 96.88 70 LEU A O 1
ATOM 572 N N . LYS A 1 71 ? 10.606 2.977 -0.085 1.00 97.25 71 LYS A N 1
ATOM 573 C CA . LYS A 1 71 ? 11.715 2.022 -0.064 1.00 97.25 71 LYS A CA 1
ATOM 574 C C . LYS A 1 71 ? 11.670 1.132 -1.312 1.00 97.25 71 LYS A C 1
ATOM 576 O O . LYS A 1 71 ? 12.684 1.035 -1.999 1.00 97.25 71 LYS A O 1
ATOM 581 N N . LEU A 1 72 ? 10.502 0.580 -1.649 1.00 96.69 72 LEU A N 1
ATOM 582 C CA . LEU A 1 72 ? 10.301 -0.261 -2.835 1.00 96.69 72 LEU A CA 1
ATOM 583 C C . LEU A 1 72 ? 10.658 0.475 -4.132 1.00 96.69 72 LEU A C 1
ATOM 585 O O . LEU A 1 72 ? 11.332 -0.087 -4.990 1.00 96.69 72 LEU A O 1
ATOM 589 N N . SER A 1 73 ? 10.317 1.764 -4.259 1.00 94.44 73 SER A N 1
ATOM 590 C CA . SER A 1 73 ? 10.688 2.543 -5.454 1.00 94.44 73 SER A CA 1
ATOM 591 C C . SER A 1 73 ? 12.199 2.619 -5.685 1.00 94.44 73 SER A C 1
ATOM 593 O O . SER A 1 73 ? 12.659 2.608 -6.831 1.00 94.44 73 SER A O 1
ATOM 595 N N . LYS A 1 74 ? 12.982 2.659 -4.602 1.00 93.50 74 LYS A N 1
ATOM 596 C CA . LYS A 1 74 ? 14.446 2.628 -4.656 1.00 93.50 74 LYS A CA 1
ATOM 597 C C . LYS A 1 74 ? 14.951 1.229 -4.987 1.00 93.50 74 LYS A C 1
ATOM 599 O O . LYS A 1 74 ? 15.815 1.105 -5.851 1.00 93.50 74 LYS A O 1
ATOM 604 N N . GLU A 1 75 ? 14.402 0.197 -4.348 1.00 94.88 75 GLU A N 1
ATOM 605 C CA . GLU A 1 75 ? 14.801 -1.203 -4.558 1.00 94.88 75 GLU A CA 1
ATOM 606 C C . GLU A 1 75 ? 14.520 -1.683 -5.986 1.00 94.88 75 GLU A C 1
ATOM 608 O O . GLU A 1 75 ? 15.365 -2.335 -6.596 1.00 94.88 75 GLU A O 1
ATOM 613 N N . TYR A 1 76 ? 13.394 -1.282 -6.576 1.00 94.50 76 TYR A N 1
ATOM 614 C CA . TYR A 1 76 ? 13.065 -1.603 -7.968 1.00 94.50 76 TYR A CA 1
ATOM 615 C C . TYR A 1 76 ? 13.789 -0.706 -8.983 1.00 94.50 76 TYR A C 1
ATOM 617 O O . TYR A 1 76 ? 13.637 -0.879 -10.194 1.00 94.50 76 TYR A O 1
ATOM 625 N N . ALA A 1 77 ? 14.587 0.264 -8.515 1.00 91.44 77 ALA A N 1
ATOM 626 C CA . ALA A 1 77 ? 15.230 1.278 -9.346 1.00 91.44 77 ALA A CA 1
ATOM 627 C C . ALA A 1 77 ? 14.229 1.889 -10.344 1.00 91.44 77 ALA A C 1
ATOM 629 O O . ALA A 1 77 ? 14.444 1.869 -11.565 1.00 91.44 77 ALA A O 1
ATOM 630 N N . LEU A 1 78 ? 13.103 2.347 -9.801 1.00 89.00 78 LEU A N 1
ATOM 631 C CA . LEU A 1 78 ? 11.911 2.705 -10.550 1.00 89.00 78 LEU A CA 1
ATOM 632 C C . LEU A 1 78 ? 12.163 3.849 -11.537 1.00 89.00 78 LEU A C 1
ATOM 634 O O . LEU A 1 78 ? 12.907 4.792 -11.260 1.00 89.00 78 LEU A O 1
ATOM 638 N N . VAL A 1 79 ? 11.489 3.770 -12.681 1.00 86.44 79 VAL A N 1
ATOM 639 C CA . VAL A 1 79 ? 11.435 4.849 -13.672 1.00 86.44 79 VAL A CA 1
ATOM 640 C C . VAL A 1 79 ? 9.990 5.299 -13.847 1.00 86.44 79 VAL A C 1
ATOM 642 O O . VAL A 1 79 ? 9.068 4.501 -13.688 1.00 86.44 79 VAL A O 1
ATOM 645 N N . SER A 1 80 ? 9.797 6.576 -14.158 1.00 82.56 80 SER A N 1
ATOM 646 C CA . SER A 1 80 ? 8.481 7.125 -14.484 1.00 82.56 80 SER A CA 1
ATOM 647 C C . SER A 1 80 ? 8.284 7.151 -16.005 1.00 82.56 80 SER A C 1
ATOM 649 O O . SER A 1 80 ? 9.264 7.380 -16.720 1.00 82.56 80 SER A O 1
ATOM 651 N N . PRO A 1 81 ? 7.055 6.973 -16.525 1.00 87.69 81 PRO A N 1
ATOM 652 C CA . PRO A 1 81 ? 5.821 6.589 -15.823 1.00 87.69 81 PRO A CA 1
ATOM 653 C C . PRO A 1 81 ? 5.754 5.083 -15.478 1.00 87.69 81 PRO A C 1
ATOM 655 O O . PRO A 1 81 ? 6.483 4.290 -16.076 1.00 87.69 81 PRO A O 1
ATOM 658 N N . PRO A 1 82 ? 4.841 4.645 -14.581 1.00 87.06 82 PRO A N 1
ATOM 659 C CA . PRO A 1 82 ? 4.710 3.235 -14.186 1.00 87.06 82 PRO A CA 1
ATOM 660 C C . PRO A 1 82 ? 4.545 2.257 -15.357 1.00 87.06 82 PRO A C 1
ATOM 662 O O . PRO A 1 82 ? 5.175 1.206 -15.380 1.00 87.06 82 PRO A O 1
ATOM 665 N N . LEU A 1 83 ? 3.755 2.617 -16.377 1.00 89.94 83 LEU A N 1
ATOM 666 C CA . LEU A 1 83 ? 3.579 1.775 -17.567 1.00 89.94 83 LEU A CA 1
ATOM 667 C C . LEU A 1 83 ? 4.880 1.593 -18.354 1.00 89.94 83 LEU A C 1
ATOM 669 O O . LEU A 1 83 ? 5.125 0.516 -18.888 1.00 89.94 83 LEU A O 1
ATOM 673 N N . TRP A 1 84 ? 5.734 2.618 -18.391 1.00 90.94 84 TRP A N 1
ATOM 674 C CA . TRP A 1 84 ? 7.043 2.493 -19.019 1.00 90.94 84 TRP A CA 1
ATOM 675 C C . TRP A 1 84 ? 7.953 1.554 -18.227 1.00 90.94 84 TRP A C 1
ATOM 677 O O . TRP A 1 84 ? 8.639 0.715 -18.807 1.00 90.94 84 TRP A O 1
ATOM 687 N N . HIS A 1 85 ? 7.917 1.637 -16.896 1.00 91.81 85 HIS A N 1
ATOM 688 C CA . HIS A 1 85 ? 8.635 0.685 -16.059 1.00 91.81 85 HIS A CA 1
ATOM 689 C C . HIS A 1 85 ? 8.166 -0.756 -16.291 1.00 91.81 85 HIS A C 1
ATOM 691 O O . HIS A 1 85 ? 9.008 -1.637 -16.443 1.00 91.81 85 HIS A O 1
ATOM 697 N N . ASN A 1 86 ? 6.854 -0.989 -16.412 1.00 93.62 86 ASN A N 1
ATOM 698 C CA . ASN A 1 86 ? 6.314 -2.311 -16.737 1.00 93.62 86 ASN A CA 1
ATOM 699 C C . ASN A 1 86 ? 6.879 -2.845 -18.064 1.00 93.62 86 ASN A C 1
ATOM 701 O O . ASN A 1 86 ? 7.273 -4.007 -18.129 1.00 93.62 86 ASN A O 1
ATOM 705 N N . THR A 1 87 ? 6.989 -2.004 -19.100 1.00 93.31 87 THR A N 1
ATOM 706 C CA . THR A 1 87 ? 7.637 -2.388 -20.367 1.00 93.31 87 THR A CA 1
ATOM 707 C C . THR A 1 87 ? 9.076 -2.843 -20.141 1.00 93.31 87 THR A C 1
ATOM 709 O O . THR A 1 87 ? 9.475 -3.886 -20.649 1.00 93.31 87 THR A O 1
ATOM 712 N N . LEU A 1 88 ? 9.856 -2.108 -19.343 1.00 93.50 88 LEU A N 1
ATOM 713 C CA . LEU A 1 88 ? 11.238 -2.489 -19.043 1.00 93.50 88 LEU A CA 1
ATOM 714 C C . LEU A 1 88 ? 11.338 -3.800 -18.253 1.00 93.50 88 LEU A C 1
ATOM 716 O O . LEU A 1 88 ? 12.308 -4.532 -18.445 1.00 93.50 88 LEU A O 1
ATOM 720 N N . VAL A 1 89 ? 10.371 -4.101 -17.381 1.00 95.19 89 VAL A N 1
ATOM 721 C CA . VAL A 1 89 ? 10.319 -5.390 -16.674 1.00 95.19 89 VAL A CA 1
ATOM 722 C C . VAL A 1 89 ? 10.008 -6.524 -17.648 1.00 95.19 89 VAL A C 1
ATOM 724 O O . VAL A 1 89 ? 10.736 -7.511 -17.687 1.00 95.19 89 VAL A O 1
ATOM 727 N N . ASN A 1 90 ? 9.004 -6.352 -18.509 1.00 93.69 90 ASN A N 1
ATOM 728 C CA . ASN A 1 90 ? 8.624 -7.360 -19.504 1.00 93.69 90 ASN A CA 1
ATOM 729 C C . ASN A 1 90 ? 9.727 -7.625 -20.545 1.00 93.69 90 ASN A C 1
ATOM 731 O O . ASN A 1 90 ? 9.827 -8.731 -21.066 1.00 93.69 90 ASN A O 1
ATOM 735 N N . LEU A 1 91 ? 10.577 -6.634 -20.827 1.00 95.19 91 LEU A N 1
ATOM 736 C CA . LEU A 1 91 ? 11.768 -6.785 -21.671 1.00 95.19 91 LEU A CA 1
ATOM 737 C C . LEU A 1 91 ? 12.976 -7.395 -20.931 1.00 95.19 91 LEU A C 1
ATOM 739 O O . LEU A 1 91 ? 14.040 -7.544 -21.527 1.00 95.19 91 LEU A O 1
ATOM 743 N N . GLY A 1 92 ? 12.858 -7.700 -19.635 1.00 94.69 92 GLY A N 1
ATOM 744 C CA . GL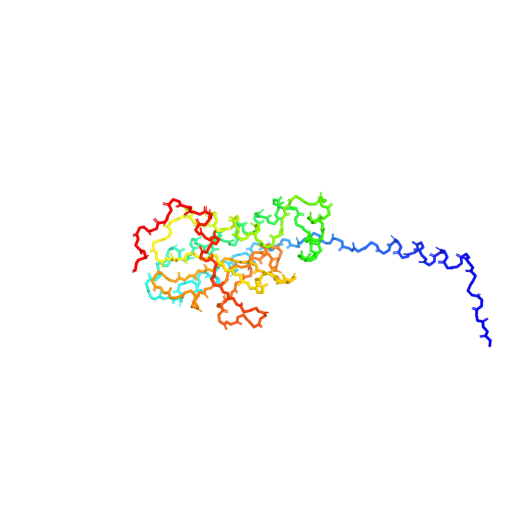Y A 1 92 ? 13.942 -8.252 -18.815 1.00 94.69 92 GLY A CA 1
ATOM 745 C C . GLY A 1 92 ? 15.037 -7.248 -18.429 1.00 94.69 92 GLY A C 1
ATOM 746 O O . GLY A 1 92 ? 16.051 -7.634 -17.851 1.00 94.69 92 GLY A O 1
ATOM 747 N N . ILE A 1 93 ? 14.853 -5.954 -18.718 1.00 94.56 93 ILE A N 1
ATOM 748 C CA . ILE A 1 93 ? 15.809 -4.883 -18.383 1.00 94.56 93 ILE A CA 1
ATOM 749 C C . ILE A 1 93 ? 15.719 -4.534 -16.892 1.00 94.56 93 ILE A C 1
ATOM 751 O O . ILE A 1 93 ? 16.727 -4.272 -16.230 1.00 94.56 93 ILE A O 1
ATOM 755 N N . LYS A 1 94 ? 14.498 -4.505 -16.354 1.00 93.38 94 LYS A N 1
ATOM 756 C CA . LYS A 1 94 ? 14.224 -4.364 -14.921 1.00 93.38 94 LYS A CA 1
ATOM 757 C C . LYS A 1 94 ? 13.773 -5.709 -14.373 1.00 93.38 94 LYS A C 1
ATOM 759 O O . LYS A 1 94 ? 13.096 -6.466 -15.052 1.00 93.38 94 LYS A O 1
ATOM 764 N N . LYS A 1 95 ? 14.166 -6.012 -13.138 1.00 94.50 95 LYS A N 1
ATOM 765 C CA . LYS A 1 95 ? 13.880 -7.321 -12.532 1.00 94.50 95 LYS A CA 1
ATOM 766 C C . LYS A 1 95 ? 12.494 -7.409 -11.899 1.00 94.50 95 LYS A C 1
ATOM 768 O O . LYS A 1 95 ? 11.966 -8.505 -11.796 1.00 94.50 95 LYS A O 1
ATOM 773 N N . ARG A 1 96 ? 11.978 -6.281 -11.406 1.00 96.06 96 ARG A N 1
ATOM 774 C CA . ARG A 1 96 ? 10.746 -6.162 -10.616 1.00 96.06 96 ARG A CA 1
ATOM 775 C C . ARG A 1 96 ? 10.144 -4.775 -10.803 1.00 96.06 96 ARG A C 1
ATOM 777 O O . ARG A 1 96 ? 10.862 -3.867 -11.220 1.00 96.06 96 ARG A O 1
ATOM 784 N N . GLY A 1 97 ? 8.883 -4.621 -10.422 1.00 94.38 97 GLY A N 1
ATOM 785 C CA . GLY A 1 97 ? 8.134 -3.371 -10.345 1.00 94.38 97 GLY A CA 1
ATOM 786 C C . GLY A 1 97 ? 6.761 -3.410 -11.019 1.00 94.38 97 GLY A C 1
ATOM 787 O O . GLY A 1 97 ? 6.159 -2.348 -11.198 1.00 94.38 97 GLY A O 1
ATOM 788 N N . LEU A 1 98 ? 6.250 -4.594 -11.374 1.00 95.81 98 LEU A N 1
ATOM 789 C CA . LEU A 1 98 ? 4.871 -4.785 -11.832 1.00 95.81 98 LEU A CA 1
ATOM 790 C C . LEU A 1 98 ? 3.889 -4.602 -10.669 1.00 95.81 98 LEU A C 1
ATOM 792 O O . LEU A 1 98 ? 4.226 -4.858 -9.517 1.00 95.81 98 LEU A O 1
ATOM 796 N N . CYS A 1 99 ? 2.660 -4.161 -10.950 1.00 96.31 99 CYS A N 1
ATOM 797 C CA . CYS A 1 99 ? 1.683 -3.783 -9.917 1.00 96.31 99 CYS A CA 1
ATOM 798 C C . CYS A 1 99 ? 1.423 -4.872 -8.857 1.00 96.31 99 CYS A C 1
ATOM 800 O O . CYS A 1 99 ? 1.267 -4.551 -7.676 1.00 96.31 99 CYS A O 1
ATOM 802 N N . TYR A 1 100 ? 1.421 -6.150 -9.249 1.00 96.75 100 TYR A N 1
ATOM 803 C CA . TYR A 1 100 ? 1.261 -7.260 -8.310 1.00 96.75 100 TYR A CA 1
ATOM 804 C C . TYR A 1 100 ? 2.471 -7.400 -7.374 1.00 96.75 100 TYR A C 1
ATOM 806 O O . TYR A 1 100 ? 2.270 -7.630 -6.192 1.00 96.75 100 TYR A O 1
ATOM 814 N N . GLU A 1 101 ? 3.700 -7.151 -7.837 1.00 97.56 101 GLU A N 1
ATOM 815 C CA . GLU A 1 101 ? 4.909 -7.230 -7.000 1.00 97.56 101 GLU A CA 1
ATOM 816 C C . GLU A 1 101 ? 4.918 -6.134 -5.930 1.00 97.56 101 GLU A C 1
ATOM 818 O O . GLU A 1 101 ? 5.218 -6.396 -4.769 1.00 97.56 101 GLU A O 1
ATOM 823 N N . TRP A 1 102 ? 4.497 -4.915 -6.290 1.00 97.94 102 TRP A N 1
ATOM 824 C CA . TRP A 1 102 ? 4.284 -3.839 -5.315 1.00 97.94 102 TRP A CA 1
ATOM 825 C C . TRP A 1 102 ? 3.246 -4.217 -4.261 1.00 97.94 102 TRP A C 1
ATOM 827 O O . TRP A 1 102 ? 3.403 -3.887 -3.086 1.00 97.94 102 TRP A O 1
ATOM 837 N N . THR A 1 103 ? 2.168 -4.867 -4.699 1.00 98.38 103 THR A N 1
ATOM 838 C CA . THR A 1 103 ? 1.077 -5.305 -3.829 1.00 98.38 103 THR A CA 1
ATOM 839 C C . THR A 1 103 ? 1.554 -6.380 -2.871 1.00 98.38 103 THR A C 1
ATOM 841 O O . THR A 1 103 ? 1.342 -6.253 -1.670 1.00 98.38 103 THR A O 1
ATOM 844 N N . GLU A 1 104 ? 2.230 -7.401 -3.387 1.00 98.25 104 GLU A N 1
ATOM 845 C CA . GLU A 1 104 ? 2.749 -8.528 -2.620 1.00 98.25 104 GLU A CA 1
ATOM 846 C C . GLU A 1 104 ? 3.772 -8.075 -1.578 1.00 98.25 104 GLU A C 1
ATOM 848 O O . GLU A 1 104 ? 3.613 -8.377 -0.394 1.00 98.25 104 GLU A O 1
ATOM 853 N N . ASP A 1 105 ? 4.768 -7.285 -1.988 1.00 98.44 105 ASP A N 1
ATOM 854 C CA . ASP A 1 105 ? 5.848 -6.856 -1.099 1.00 98.44 105 ASP A CA 1
ATOM 855 C C . ASP A 1 105 ? 5.312 -5.903 -0.009 1.00 98.44 105 ASP A C 1
ATOM 857 O O . ASP A 1 105 ? 5.640 -6.048 1.174 1.00 98.44 105 ASP A O 1
ATOM 861 N N . LEU A 1 106 ? 4.420 -4.963 -0.360 1.00 98.69 106 LEU A N 1
ATOM 862 C CA . LEU A 1 106 ? 3.776 -4.084 0.625 1.00 98.69 106 LEU A CA 1
ATOM 863 C C . LEU A 1 106 ? 2.861 -4.866 1.577 1.00 98.69 106 LEU A C 1
ATOM 865 O O . LEU A 1 106 ? 2.882 -4.620 2.788 1.00 98.69 106 LEU A O 1
ATOM 869 N N . LEU A 1 107 ? 2.053 -5.789 1.051 1.00 98.50 107 LEU A N 1
ATOM 870 C CA . LEU A 1 107 ? 1.126 -6.590 1.842 1.00 98.50 107 LEU A CA 1
ATOM 871 C C . LEU A 1 107 ? 1.877 -7.481 2.827 1.00 98.50 107 LEU A C 1
ATOM 873 O O . LEU A 1 107 ? 1.538 -7.473 4.008 1.00 98.50 107 LEU A O 1
ATOM 877 N N . ALA A 1 108 ? 2.913 -8.190 2.374 1.00 98.25 108 ALA A N 1
ATOM 878 C CA . ALA A 1 108 ? 3.758 -9.021 3.224 1.00 98.25 108 ALA A CA 1
AT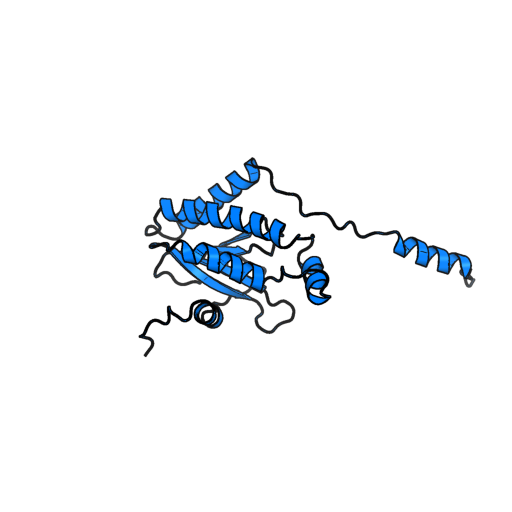OM 879 C C . ALA A 1 108 ? 4.378 -8.197 4.360 1.00 98.25 108 ALA A C 1
ATOM 881 O O . ALA A 1 108 ? 4.235 -8.546 5.535 1.00 98.25 108 ALA A O 1
ATOM 882 N N . TYR A 1 109 ? 4.965 -7.042 4.033 1.00 98.56 109 TYR A N 1
ATOM 883 C CA . TYR A 1 109 ? 5.575 -6.161 5.025 1.00 98.56 109 TYR A CA 1
ATOM 884 C C . TYR A 1 109 ? 4.587 -5.663 6.088 1.00 98.56 109 TYR A C 1
ATOM 886 O O . TYR A 1 109 ? 4.917 -5.649 7.281 1.00 98.56 109 TYR A O 1
ATOM 894 N N . LEU A 1 110 ? 3.388 -5.230 5.682 1.00 98.44 110 LEU A N 1
ATOM 895 C CA . LEU A 1 110 ? 2.355 -4.754 6.607 1.00 98.44 110 LEU A CA 1
ATOM 896 C C . LEU A 1 110 ? 1.733 -5.901 7.410 1.00 98.44 110 LEU A C 1
ATOM 898 O O . LEU A 1 110 ? 1.423 -5.726 8.588 1.00 98.44 110 LEU A O 1
ATOM 902 N N . HIS A 1 111 ? 1.587 -7.077 6.805 1.00 96.44 111 HIS A N 1
ATOM 903 C CA . HIS A 1 111 ? 1.008 -8.253 7.445 1.00 96.44 111 HIS A CA 1
ATOM 904 C C . HIS A 1 111 ? 1.842 -8.728 8.646 1.00 96.44 111 HIS A C 1
ATOM 906 O O . HIS A 1 111 ? 1.296 -9.023 9.710 1.00 96.44 111 HIS A O 1
ATOM 912 N N . GLU A 1 112 ? 3.174 -8.686 8.545 1.00 96.81 112 GLU A N 1
ATOM 913 C CA . GLU A 1 112 ? 4.090 -8.980 9.659 1.00 96.81 112 GLU A CA 1
ATOM 914 C C . GLU A 1 112 ? 3.850 -8.124 10.913 1.00 96.81 112 GLU A C 1
ATOM 916 O O . GLU A 1 112 ? 4.290 -8.490 12.002 1.00 96.81 112 GLU A O 1
ATOM 921 N N . LYS A 1 113 ? 3.192 -6.966 10.777 1.00 97.44 113 LYS A N 1
ATOM 922 C CA . LYS A 1 113 ? 2.972 -6.024 11.884 1.00 97.44 113 LYS A CA 1
ATOM 923 C C . LYS A 1 113 ? 1.788 -6.408 12.770 1.00 97.44 113 LYS A C 1
ATOM 925 O O . LYS A 1 113 ? 1.675 -5.852 13.856 1.00 97.44 113 LYS A O 1
ATOM 930 N N . ARG A 1 114 ? 0.966 -7.380 12.343 1.00 95.75 114 ARG A N 1
ATOM 931 C CA . ARG A 1 114 ? -0.093 -8.019 13.148 1.00 95.75 114 ARG A CA 1
ATOM 932 C C . ARG A 1 114 ? -1.027 -7.012 13.835 1.00 95.75 114 ARG A C 1
ATOM 934 O O . ARG A 1 114 ? -1.191 -7.039 15.049 1.00 95.75 114 ARG A O 1
ATOM 941 N N . TYR A 1 115 ? -1.627 -6.114 13.056 1.00 97.75 115 TYR A N 1
ATOM 942 C CA . TYR A 1 115 ? -2.602 -5.151 13.575 1.00 97.75 115 TYR A CA 1
ATOM 943 C C . TYR A 1 115 ? -3.870 -5.851 14.083 1.00 97.75 115 TYR A C 1
ATOM 945 O O . TYR A 1 115 ? -4.446 -6.687 13.385 1.00 97.75 115 TYR A O 1
ATOM 953 N N . ASP A 1 116 ? -4.336 -5.493 15.281 1.00 97.81 116 ASP A N 1
ATOM 954 C CA . ASP A 1 116 ? -5.503 -6.131 15.890 1.00 97.81 116 ASP A CA 1
ATOM 955 C C . ASP A 1 116 ? -6.821 -5.530 15.425 1.00 97.81 116 ASP A C 1
ATOM 957 O O . ASP A 1 116 ? -7.832 -6.227 15.448 1.00 97.81 116 ASP A O 1
ATOM 961 N N . SER A 1 117 ? -6.837 -4.238 15.090 1.00 98.38 117 SER A N 1
ATOM 962 C CA . SER A 1 117 ? -8.044 -3.465 14.768 1.00 98.38 117 SER A CA 1
ATOM 963 C C . SER A 1 117 ? -8.239 -3.224 13.272 1.00 98.38 117 SER A C 1
ATOM 965 O O . SER A 1 117 ? -9.282 -2.721 12.856 1.00 98.38 117 SER A O 1
ATOM 967 N N . LEU A 1 118 ? -7.266 -3.630 12.454 1.00 98.44 118 LEU A N 1
ATOM 968 C CA . LEU A 1 118 ? -7.254 -3.449 11.006 1.00 98.44 118 LEU A CA 1
ATOM 969 C C . LEU A 1 118 ? -7.193 -4.806 10.297 1.00 98.44 118 LEU A C 1
ATOM 971 O O . LEU A 1 118 ? -6.689 -5.792 10.829 1.00 98.44 118 LEU A O 1
ATOM 975 N N . THR A 1 119 ? -7.730 -4.874 9.086 1.00 97.94 119 THR A N 1
ATOM 976 C CA . THR A 1 119 ? -7.656 -6.048 8.211 1.00 97.94 119 THR A CA 1
ATOM 977 C C . THR A 1 119 ? -7.096 -5.619 6.867 1.00 97.94 119 THR A C 1
ATOM 979 O O . THR A 1 119 ? -7.591 -4.669 6.261 1.00 97.94 119 THR A O 1
ATOM 982 N N . LEU A 1 120 ? -6.041 -6.308 6.435 1.00 98.06 120 LEU A N 1
ATOM 983 C CA . LEU A 1 120 ? -5.405 -6.108 5.139 1.00 98.06 120 LEU A CA 1
ATOM 984 C C . LEU A 1 120 ? -6.052 -7.035 4.114 1.00 98.06 120 LEU A C 1
ATOM 986 O O . LEU A 1 120 ? -6.319 -8.195 4.417 1.00 98.06 120 LEU A O 1
ATOM 990 N N . HIS A 1 121 ? -6.245 -6.531 2.904 1.00 97.94 121 HIS A N 1
ATOM 991 C CA . HIS A 1 121 ? -6.852 -7.247 1.790 1.00 97.94 121 HIS A CA 1
ATOM 992 C C . HIS A 1 121 ? -5.951 -7.128 0.566 1.00 97.94 121 HIS A C 1
ATOM 994 O O . HIS A 1 121 ? -5.408 -6.051 0.301 1.00 97.94 121 HIS A O 1
ATOM 1000 N N . TYR A 1 122 ? -5.842 -8.208 -0.201 1.00 98.06 122 TYR A N 1
ATOM 1001 C CA . TYR A 1 122 ? -5.364 -8.135 -1.578 1.00 98.06 122 TYR A CA 1
ATOM 1002 C C . TYR A 1 122 ? -6.562 -7.757 -2.452 1.00 98.06 122 TYR A C 1
ATOM 1004 O O . TYR A 1 122 ? -7.607 -8.408 -2.381 1.00 98.06 122 TYR A O 1
ATOM 1012 N N . VAL A 1 123 ? -6.439 -6.715 -3.274 1.00 98.00 123 VAL A N 1
ATOM 1013 C CA . VAL A 1 123 ? -7.496 -6.320 -4.214 1.00 98.00 123 VAL A CA 1
ATOM 1014 C C . VAL A 1 123 ? -6.978 -6.236 -5.643 1.00 98.00 123 VAL A C 1
ATOM 1016 O O . VAL A 1 123 ? -5.820 -5.903 -5.883 1.00 98.00 123 VAL A O 1
ATOM 1019 N N . GLY A 1 124 ? -7.867 -6.525 -6.591 1.00 97.81 124 GLY A N 1
ATOM 1020 C CA . GLY A 1 124 ? -7.590 -6.482 -8.021 1.00 97.81 124 GLY A CA 1
ATOM 1021 C C . GLY A 1 124 ? -8.711 -5.791 -8.792 1.00 97.81 124 GLY A C 1
ATOM 1022 O O . GLY A 1 124 ? -9.885 -5.880 -8.427 1.00 97.81 124 GLY A O 1
ATOM 1023 N N . ALA A 1 125 ? -8.358 -5.109 -9.871 1.00 97.31 125 ALA A N 1
ATOM 1024 C CA . ALA A 1 125 ? -9.267 -4.509 -10.837 1.00 97.31 125 ALA A CA 1
ATOM 1025 C C . ALA A 1 125 ? -8.941 -5.033 -12.238 1.00 97.31 125 ALA A C 1
ATOM 1027 O O . ALA A 1 125 ? -7.791 -5.351 -12.518 1.00 97.31 125 ALA A O 1
ATOM 1028 N N . ASN A 1 126 ? -9.946 -5.113 -13.118 1.00 94.44 126 ASN A N 1
ATOM 1029 C CA . ASN A 1 126 ? -9.798 -5.610 -14.498 1.00 94.44 126 ASN A CA 1
ATOM 1030 C C . ASN A 1 126 ? -9.091 -6.979 -14.597 1.00 94.44 126 ASN A C 1
ATOM 1032 O O . ASN A 1 126 ? -8.282 -7.196 -15.494 1.00 94.44 126 ASN A O 1
ATOM 1036 N N . ILE A 1 127 ? -9.387 -7.876 -13.652 1.00 92.62 127 ILE A N 1
ATOM 1037 C CA . ILE A 1 127 ? -8.734 -9.186 -13.511 1.00 92.62 127 ILE A CA 1
ATOM 1038 C C . ILE A 1 127 ? -8.832 -9.983 -14.820 1.00 92.62 127 ILE A C 1
ATOM 1040 O O . ILE A 1 127 ? -9.919 -10.099 -15.390 1.00 92.62 127 ILE A O 1
ATOM 1044 N N . GLY A 1 128 ? -7.704 -10.527 -15.279 1.00 86.94 128 GLY A N 1
ATOM 1045 C CA . GLY A 1 128 ? -7.564 -11.265 -16.537 1.00 86.94 128 GLY A CA 1
ATOM 1046 C C . GLY A 1 128 ? -7.520 -10.386 -17.792 1.00 86.94 128 GLY A C 1
ATOM 1047 O O . GLY A 1 128 ? -7.438 -10.910 -18.901 1.00 86.94 128 GLY A O 1
ATOM 1048 N N . GLY A 1 129 ? -7.591 -9.061 -17.645 1.00 88.00 129 GLY A N 1
ATOM 1049 C CA . GLY A 1 129 ? -7.523 -8.099 -18.742 1.00 88.00 129 GLY A CA 1
ATOM 1050 C C . GLY A 1 129 ? -6.146 -7.453 -18.903 1.00 88.00 129 GLY A C 1
ATOM 1051 O O . GLY A 1 129 ? -5.301 -7.492 -18.013 1.00 88.00 129 GLY A O 1
ATOM 1052 N N . TYR A 1 130 ? -5.943 -6.766 -20.032 1.00 81.94 130 TYR A N 1
ATOM 1053 C CA . TYR A 1 130 ? -4.680 -6.076 -20.347 1.00 81.94 130 TYR A CA 1
ATOM 1054 C C . TYR A 1 130 ? -4.299 -4.984 -19.329 1.00 81.94 130 TYR A C 1
ATOM 1056 O O . TYR A 1 130 ? -3.125 -4.696 -19.120 1.00 81.94 130 TYR A O 1
ATOM 1064 N N . PHE A 1 131 ? -5.300 -4.378 -18.687 1.00 87.88 131 PHE A N 1
ATOM 1065 C CA . PHE A 1 131 ? -5.123 -3.358 -17.651 1.00 87.88 131 PHE A CA 1
ATOM 1066 C C . PHE A 1 131 ? -5.480 -3.889 -16.261 1.00 87.88 131 PHE A C 1
ATOM 1068 O O . PHE A 1 131 ? -6.029 -3.135 -15.448 1.00 87.88 131 PHE A O 1
ATOM 1075 N N . GLU A 1 132 ? -5.223 -5.179 -16.008 1.00 94.06 132 GLU A N 1
ATOM 1076 C CA . GLU A 1 132 ? -5.283 -5.721 -14.654 1.00 94.06 132 GLU A CA 1
ATOM 1077 C C . GLU A 1 132 ? -4.405 -4.874 -13.729 1.00 94.06 132 GLU A C 1
ATOM 1079 O O . GLU A 1 132 ? -3.259 -4.541 -14.045 1.00 94.06 132 GLU A O 1
ATOM 1084 N N . HIS A 1 133 ? -4.967 -4.497 -12.586 1.00 97.06 133 HIS A N 1
ATOM 1085 C CA . HIS A 1 133 ? -4.260 -3.705 -11.597 1.00 97.06 133 HIS A CA 1
ATOM 1086 C C . HIS A 1 133 ? -4.499 -4.254 -10.202 1.00 97.06 133 HIS A C 1
ATOM 1088 O O . HIS A 1 133 ? -5.639 -4.517 -9.827 1.00 97.06 133 HIS A O 1
ATOM 1094 N N . ASN A 1 134 ? -3.422 -4.409 -9.442 1.00 97.88 134 ASN A N 1
ATOM 1095 C CA . ASN A 1 134 ? -3.432 -4.992 -8.110 1.00 97.88 134 ASN A CA 1
ATOM 1096 C C . ASN A 1 134 ? -2.962 -3.947 -7.093 1.00 97.88 134 ASN A C 1
ATOM 1098 O O . ASN A 1 134 ? -2.145 -3.078 -7.415 1.00 97.88 134 ASN A O 1
ATOM 1102 N N . ALA A 1 135 ? -3.528 -4.000 -5.890 1.00 98.44 135 ALA A N 1
ATOM 1103 C CA . ALA A 1 135 ? -3.190 -3.100 -4.794 1.00 98.44 135 ALA A CA 1
ATOM 1104 C C . ALA A 1 135 ? -3.514 -3.736 -3.434 1.00 98.44 135 ALA A C 1
ATOM 1106 O O . ALA A 1 135 ? -4.177 -4.773 -3.338 1.00 98.44 135 ALA A O 1
ATOM 1107 N N . VAL A 1 136 ? -3.075 -3.076 -2.362 1.00 98.62 136 VAL A N 1
ATOM 1108 C CA . VAL A 1 136 ? -3.475 -3.416 -0.994 1.00 98.62 136 VAL A CA 1
ATOM 1109 C C . VAL A 1 136 ? -4.712 -2.602 -0.633 1.00 98.62 136 VAL A C 1
ATOM 1111 O O . VAL A 1 136 ? -4.836 -1.446 -1.026 1.00 98.62 136 VAL A O 1
ATOM 1114 N N . ALA A 1 137 ? -5.631 -3.164 0.144 1.00 98.56 137 ALA A N 1
ATOM 1115 C CA . ALA A 1 137 ? -6.688 -2.394 0.787 1.00 98.56 137 ALA A CA 1
ATOM 1116 C C . ALA A 1 137 ? -6.736 -2.678 2.292 1.00 98.56 137 ALA A C 1
ATOM 1118 O O . ALA A 1 137 ? -6.341 -3.749 2.746 1.00 98.56 137 ALA A O 1
ATOM 1119 N N . VAL A 1 138 ? -7.216 -1.715 3.076 1.00 98.69 138 VAL A N 1
ATOM 1120 C CA . VAL A 1 138 ? -7.282 -1.800 4.538 1.00 98.69 138 VAL A CA 1
ATOM 1121 C C . VAL A 1 138 ? -8.673 -1.426 5.024 1.00 98.69 138 VAL A C 1
ATOM 1123 O O . VAL A 1 138 ? -9.146 -0.324 4.750 1.00 98.69 138 VAL A O 1
ATOM 1126 N N . SER A 1 139 ? -9.312 -2.315 5.778 1.00 98.50 139 SER A N 1
ATOM 1127 C CA . SER A 1 139 ? -10.556 -2.035 6.500 1.00 98.50 139 SER A CA 1
ATOM 1128 C C . SER A 1 139 ? -10.325 -2.057 8.008 1.00 98.50 139 SER A C 1
ATOM 1130 O O . SER A 1 139 ? -9.349 -2.627 8.497 1.00 98.50 139 SER A O 1
ATOM 1132 N N . ALA A 1 140 ? -11.276 -1.513 8.765 1.00 98.25 140 ALA A N 1
ATOM 1133 C CA . ALA A 1 140 ? -11.444 -1.898 10.160 1.00 98.25 140 ALA A CA 1
ATOM 1134 C C . ALA A 1 140 ? -11.759 -3.401 10.256 1.00 98.25 140 ALA A C 1
ATOM 1136 O O . ALA A 1 140 ? -12.366 -3.990 9.349 1.00 98.25 140 ALA A O 1
ATOM 1137 N N . LYS A 1 141 ? -11.346 -4.035 11.352 1.00 97.19 141 LYS A N 1
ATOM 1138 C CA . LYS A 1 141 ? -11.590 -5.461 11.572 1.00 97.19 141 LYS A CA 1
ATOM 1139 C C . LYS A 1 141 ? -13.083 -5.766 11.643 1.00 97.19 141 LYS A C 1
ATOM 1141 O O . LYS A 1 141 ? -13.846 -5.045 12.277 1.00 97.19 141 LYS A O 1
ATOM 1146 N N . GLY A 1 142 ? -13.493 -6.842 10.972 1.00 94.06 142 GLY A N 1
ATOM 1147 C CA . GLY A 1 142 ? -14.898 -7.252 10.874 1.00 94.06 142 GLY A CA 1
ATOM 1148 C C . GLY A 1 142 ? -15.741 -6.422 9.898 1.00 94.06 142 GLY A C 1
ATOM 1149 O O . GLY A 1 142 ? -16.883 -6.783 9.632 1.00 94.06 142 GLY A O 1
ATOM 1150 N N . MET A 1 143 ? -15.195 -5.344 9.327 1.00 94.00 143 MET A N 1
ATOM 1151 C CA . MET A 1 143 ? -15.880 -4.545 8.315 1.00 94.00 143 MET A CA 1
ATOM 1152 C C . MET A 1 143 ? -15.692 -5.149 6.916 1.00 94.00 143 MET A C 1
ATOM 1154 O O . MET A 1 143 ? -14.649 -5.725 6.609 1.00 94.00 143 MET A O 1
ATOM 1158 N N . SER A 1 144 ? -16.693 -4.992 6.045 1.00 92.31 144 SER A N 1
ATOM 1159 C CA . SER A 1 144 ? -16.590 -5.406 4.640 1.00 92.31 144 SER A CA 1
ATOM 1160 C C . SER A 1 144 ? -15.469 -4.657 3.909 1.00 92.31 144 SER A C 1
ATOM 1162 O O . SER A 1 144 ? -15.338 -3.438 4.054 1.00 92.31 144 SER A O 1
ATOM 1164 N N . PHE A 1 145 ? -14.737 -5.361 3.036 1.00 90.94 145 PHE A N 1
ATOM 1165 C CA . PHE A 1 145 ? -13.659 -4.780 2.225 1.00 90.94 145 PHE A CA 1
ATOM 1166 C C . PHE A 1 145 ? -14.132 -3.625 1.319 1.00 90.94 145 PHE A C 1
ATOM 1168 O O . PHE A 1 145 ? -13.342 -2.770 0.926 1.00 90.94 145 PHE A O 1
ATOM 1175 N N . LYS A 1 146 ? -15.432 -3.549 0.995 1.00 94.31 146 LYS A N 1
ATOM 1176 C CA . LYS A 1 146 ? -16.001 -2.451 0.191 1.00 94.31 146 LYS A CA 1
ATOM 1177 C C . LYS A 1 146 ? -15.862 -1.081 0.870 1.00 94.31 146 LYS A C 1
ATOM 1179 O O . LYS A 1 146 ? -15.900 -0.055 0.194 1.00 94.31 146 LYS A O 1
ATOM 1184 N N . HIS A 1 147 ? -15.694 -1.061 2.193 1.00 95.94 147 HIS A N 1
ATOM 1185 C CA . HIS A 1 147 ? -15.466 0.146 2.990 1.00 95.94 147 HIS A CA 1
ATOM 1186 C C . HIS A 1 147 ? -13.980 0.399 3.283 1.00 95.94 147 HIS A C 1
ATOM 1188 O O . HIS A 1 147 ? -13.659 1.251 4.108 1.00 95.94 147 HIS A O 1
ATOM 1194 N N . SER A 1 148 ? -13.074 -0.327 2.627 1.00 97.94 148 SER A N 1
ATOM 1195 C CA . SER A 1 148 ? -11.635 -0.176 2.819 1.00 97.94 148 SER A CA 1
ATOM 1196 C C . SER A 1 148 ? -11.080 1.131 2.251 1.00 97.94 148 SER A C 1
ATOM 1198 O O . SER A 1 148 ? -11.634 1.739 1.331 1.00 97.94 148 SER A O 1
ATOM 1200 N N . LEU A 1 149 ? -9.910 1.510 2.754 1.00 98.56 149 LEU A N 1
ATOM 1201 C CA . LEU A 1 149 ? -8.966 2.399 2.088 1.00 98.56 149 LEU A CA 1
ATOM 1202 C C . LEU A 1 149 ? -8.075 1.590 1.153 1.00 98.56 149 LEU A C 1
ATOM 1204 O O . LEU A 1 149 ? -7.458 0.619 1.575 1.00 98.56 149 LEU A O 1
ATOM 1208 N N . LEU A 1 150 ? -8.000 1.999 -0.105 1.00 98.62 150 LEU A N 1
ATOM 1209 C CA . LEU A 1 150 ? -7.038 1.496 -1.074 1.00 98.62 150 LEU A CA 1
ATOM 1210 C C . LEU A 1 150 ? -5.657 2.093 -0.776 1.00 98.62 150 LEU A C 1
ATOM 1212 O O . LEU A 1 150 ? -5.564 3.297 -0.550 1.00 98.62 150 LEU A O 1
ATOM 1216 N N . LEU A 1 151 ? -4.612 1.272 -0.827 1.00 98.75 151 LEU A N 1
ATOM 1217 C CA . LEU A 1 151 ? -3.197 1.628 -0.741 1.00 98.75 151 LEU A CA 1
ATOM 1218 C C . LEU A 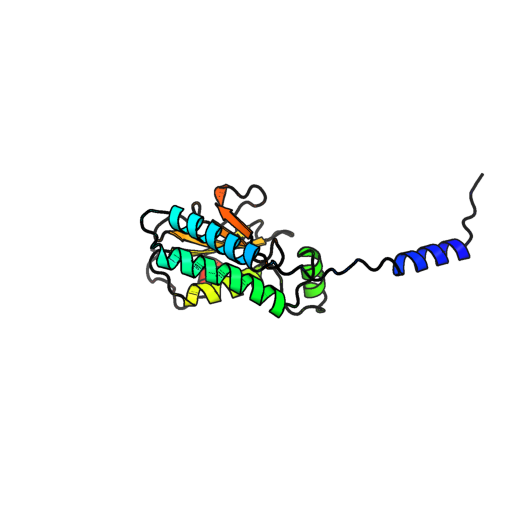1 151 ? -2.487 1.104 -1.999 1.00 98.75 151 LEU A C 1
ATOM 1220 O O . LEU A 1 151 ? -2.228 -0.090 -2.146 1.00 98.75 151 LEU A O 1
ATOM 1224 N N . ASP A 1 152 ? -2.177 2.008 -2.919 1.00 98.38 152 ASP A N 1
ATOM 1225 C CA . ASP A 1 152 ? -1.642 1.703 -4.243 1.00 98.38 152 ASP A CA 1
ATOM 1226 C C . ASP A 1 152 ? -0.259 2.345 -4.406 1.00 98.38 152 ASP A C 1
ATOM 1228 O O . ASP A 1 152 ? -0.112 3.537 -4.693 1.00 98.38 152 ASP A O 1
ATOM 1232 N N . ALA A 1 153 ? 0.776 1.542 -4.163 1.00 96.88 153 ALA A N 1
ATOM 1233 C CA . ALA A 1 153 ? 2.166 1.983 -4.232 1.00 96.88 153 ALA A CA 1
ATOM 1234 C C . ALA A 1 153 ? 2.670 2.142 -5.679 1.00 96.88 153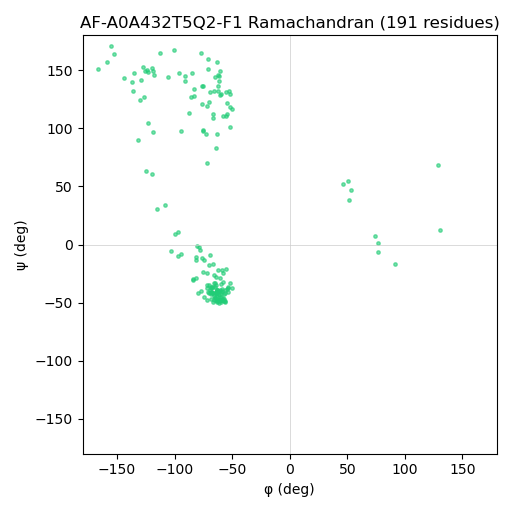 ALA A C 1
ATOM 1236 O O . ALA A 1 153 ? 3.582 2.927 -5.938 1.00 96.88 153 ALA A O 1
ATOM 1237 N N . TRP A 1 154 ? 2.052 1.447 -6.638 1.00 96.12 154 TRP A N 1
ATOM 1238 C CA . TRP A 1 154 ? 2.471 1.449 -8.040 1.00 96.12 154 TRP A CA 1
ATOM 1239 C C . TRP A 1 154 ? 1.998 2.703 -8.788 1.00 96.12 154 TRP A C 1
ATOM 1241 O O . TRP A 1 154 ? 2.769 3.302 -9.540 1.00 96.12 154 TRP A O 1
ATOM 1251 N N . ARG A 1 155 ? 0.750 3.145 -8.561 1.00 92.81 155 ARG A N 1
ATOM 1252 C CA . ARG A 1 155 ? 0.074 4.186 -9.368 1.00 92.81 155 ARG A CA 1
ATOM 1253 C C . ARG A 1 155 ? 0.840 5.497 -9.489 1.00 92.81 155 ARG A C 1
ATOM 1255 O O . ARG A 1 155 ? 0.835 6.105 -10.554 1.00 92.81 155 ARG A O 1
ATOM 1262 N N . ASN A 1 156 ? 1.490 5.903 -8.406 1.00 91.81 156 ASN A N 1
ATOM 1263 C CA . ASN A 1 156 ? 2.259 7.141 -8.305 1.00 91.81 156 ASN A CA 1
ATOM 1264 C C . ASN A 1 156 ? 3.753 6.854 -8.097 1.00 91.81 156 ASN A C 1
ATOM 1266 O O . ASN A 1 156 ? 4.466 7.615 -7.441 1.00 91.81 156 ASN A O 1
ATOM 1270 N N . SER A 1 157 ? 4.225 5.731 -8.640 1.00 90.06 157 SER A N 1
ATOM 1271 C CA . SER A 1 157 ? 5.636 5.371 -8.670 1.00 90.06 157 SER A CA 1
ATOM 1272 C C . SER A 1 157 ? 6.321 5.402 -7.290 1.00 90.06 157 SER A C 1
ATOM 1274 O O . SER A 1 157 ? 7.403 5.962 -7.118 1.00 90.06 157 SER A O 1
ATOM 1276 N N . GLY A 1 158 ? 5.685 4.814 -6.279 1.00 91.94 158 GLY A N 1
ATOM 1277 C CA . GLY A 1 158 ? 6.200 4.741 -4.913 1.00 91.94 158 GLY A CA 1
ATOM 1278 C C . GLY A 1 158 ? 5.781 5.882 -3.991 1.00 91.94 158 GLY A C 1
ATOM 1279 O O . GLY A 1 158 ? 5.852 5.707 -2.773 1.00 91.94 158 GLY A O 1
ATOM 1280 N N . ASN A 1 159 ? 5.282 7.012 -4.502 1.00 94.38 159 ASN A N 1
ATOM 1281 C CA . ASN A 1 159 ? 4.542 7.948 -3.656 1.00 94.38 159 ASN A CA 1
ATOM 1282 C C . ASN A 1 159 ? 3.149 7.363 -3.399 1.00 94.38 159 ASN A C 1
ATOM 1284 O O . ASN A 1 159 ? 2.286 7.450 -4.264 1.00 94.38 159 ASN A O 1
ATOM 1288 N N . LEU A 1 160 ? 2.954 6.718 -2.247 1.00 97.75 160 LEU A N 1
ATOM 1289 C CA . LEU A 1 160 ? 1.771 5.902 -1.973 1.00 97.75 160 LEU A CA 1
ATOM 1290 C C . LEU A 1 160 ? 0.466 6.651 -2.290 1.00 97.75 160 LEU A C 1
ATOM 1292 O O . LEU A 1 160 ? 0.140 7.653 -1.653 1.00 97.75 160 LEU A O 1
ATOM 1296 N N . PHE A 1 161 ? -0.296 6.140 -3.256 1.00 98.06 161 PHE A N 1
ATOM 1297 C CA . PHE A 1 161 ? -1.639 6.626 -3.534 1.00 98.06 161 PHE A CA 1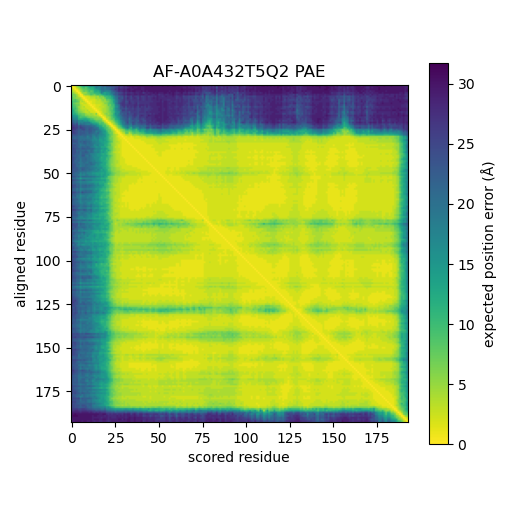
ATOM 1298 C C . PHE A 1 161 ? -2.622 5.955 -2.578 1.00 98.06 161 PHE A C 1
ATOM 1300 O O . PHE A 1 161 ? -2.592 4.738 -2.407 1.00 98.06 161 PHE A O 1
ATOM 1307 N N . PHE A 1 162 ? -3.516 6.735 -1.976 1.00 98.69 162 PHE A N 1
ATOM 1308 C CA . PHE A 1 162 ? -4.572 6.1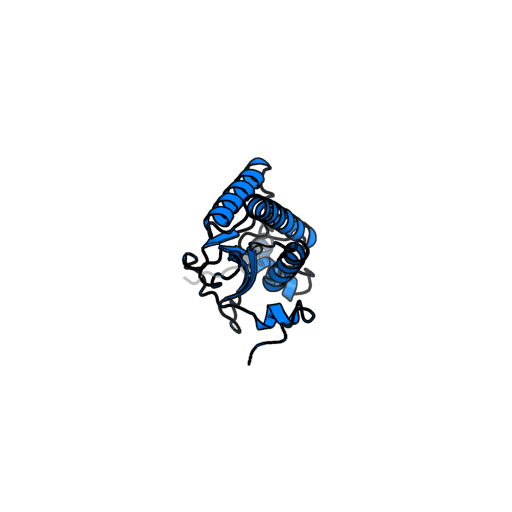89 -1.134 1.00 98.69 162 PHE A CA 1
ATOM 1309 C C . PHE A 1 162 ? -5.876 6.963 -1.269 1.00 98.69 162 PHE A C 1
ATOM 1311 O O . PHE A 1 162 ? -5.894 8.184 -1.423 1.00 98.69 162 PHE A O 1
ATOM 1318 N N . ILE A 1 163 ? -6.979 6.222 -1.225 1.00 98.38 163 ILE A N 1
ATOM 1319 C CA . ILE A 1 163 ? -8.344 6.729 -1.379 1.00 98.38 163 ILE A CA 1
ATOM 1320 C C . ILE A 1 163 ? -9.319 5.725 -0.761 1.00 98.38 163 ILE A C 1
ATOM 1322 O O . ILE A 1 163 ? -8.998 4.543 -0.643 1.00 98.38 163 ILE A O 1
ATOM 1326 N N . LYS A 1 164 ? -10.524 6.150 -0.369 1.00 98.06 164 LYS A N 1
ATOM 1327 C CA . LYS A 1 164 ? -11.584 5.188 -0.032 1.00 98.06 164 LYS A CA 1
ATOM 1328 C C . LYS A 1 164 ? -11.914 4.379 -1.286 1.00 98.06 164 LYS A C 1
ATOM 1330 O O . LYS A 1 164 ? -12.126 4.952 -2.349 1.00 98.06 164 LYS A O 1
ATOM 1335 N N . LEU A 1 165 ? -11.985 3.057 -1.170 1.00 96.44 165 LEU A N 1
ATOM 1336 C CA . LEU A 1 165 ? -12.118 2.150 -2.314 1.00 96.44 165 LEU A CA 1
ATOM 1337 C C . LEU A 1 165 ? -13.344 2.485 -3.181 1.00 96.44 165 LEU A C 1
ATOM 1339 O O . LEU A 1 165 ? -13.250 2.505 -4.403 1.00 96.44 165 LEU A O 1
ATOM 1343 N N . LYS A 1 166 ? -14.464 2.858 -2.550 1.00 95.56 166 LYS A N 1
ATOM 1344 C CA . LYS A 1 166 ? -15.699 3.298 -3.225 1.00 95.56 166 LYS A CA 1
ATOM 1345 C C . LYS A 1 166 ? -15.591 4.630 -3.989 1.00 95.56 166 LYS A C 1
ATOM 1347 O O . LYS A 1 166 ? -16.484 4.955 -4.762 1.00 95.56 166 LYS A O 1
ATOM 1352 N N . GLU A 1 167 ? -14.562 5.430 -3.719 1.00 96.94 167 GLU A N 1
ATOM 1353 C CA . GLU A 1 167 ? -14.345 6.748 -4.331 1.00 96.94 167 GLU A CA 1
ATOM 1354 C C . GLU A 1 167 ? -13.376 6.678 -5.522 1.00 96.94 167 GLU A C 1
ATOM 1356 O O . GLU A 1 167 ? -13.259 7.651 -6.271 1.00 96.94 167 GLU A O 1
ATOM 1361 N N . ASP A 1 168 ? -12.708 5.539 -5.745 1.00 96.81 168 ASP A N 1
ATOM 1362 C CA . ASP A 1 168 ? -11.852 5.344 -6.915 1.00 96.81 168 ASP A CA 1
ATOM 1363 C C . ASP A 1 168 ? -12.699 5.109 -8.173 1.00 96.81 168 ASP A C 1
ATOM 1365 O O . ASP A 1 168 ? -13.155 4.005 -8.453 1.00 96.81 168 ASP A O 1
ATOM 1369 N N . LYS A 1 169 ? -12.904 6.169 -8.959 1.00 95.25 169 LYS A N 1
ATOM 1370 C CA . LYS A 1 169 ? -13.682 6.110 -10.209 1.00 95.25 169 LYS A CA 1
ATOM 1371 C C . LYS A 1 169 ? -12.922 5.468 -11.371 1.00 95.25 169 LYS A C 1
ATOM 1373 O O . LYS A 1 169 ? -13.523 5.211 -12.410 1.00 95.25 169 LYS A O 1
ATOM 1378 N N . ARG A 1 170 ? -11.608 5.255 -11.237 1.00 93.56 170 ARG A N 1
ATOM 1379 C CA . ARG A 1 170 ? -10.769 4.725 -12.321 1.00 93.56 170 ARG A CA 1
ATOM 1380 C C . ARG A 1 170 ? -10.867 3.206 -12.436 1.00 93.56 170 ARG A C 1
ATOM 1382 O O . ARG A 1 170 ? -10.681 2.672 -13.525 1.00 93.56 170 ARG A O 1
ATOM 1389 N N . TYR A 1 171 ? -11.133 2.524 -11.326 1.00 94.12 171 TYR A N 1
ATOM 1390 C CA . TYR A 1 171 ? -11.070 1.072 -11.239 1.00 94.12 171 TYR A CA 1
ATOM 1391 C C . TYR A 1 171 ? -12.257 0.506 -10.467 1.00 94.12 171 TYR A C 1
ATOM 1393 O O . TYR A 1 171 ? -12.647 1.028 -9.426 1.00 94.12 171 TYR A O 1
ATOM 1401 N N . VAL A 1 172 ? -12.790 -0.618 -10.947 1.00 93.56 172 VAL A N 1
ATOM 1402 C CA . VAL A 1 172 ? -13.782 -1.407 -10.210 1.00 93.56 172 VAL A CA 1
ATOM 1403 C C . VAL A 1 172 ? -13.052 -2.507 -9.447 1.00 93.56 172 VAL A C 1
ATOM 1405 O O . VAL A 1 172 ? -12.703 -3.548 -10.005 1.00 93.56 172 VAL A O 1
ATOM 1408 N N . TRP A 1 173 ? -12.801 -2.247 -8.167 1.00 96.94 173 TRP A N 1
ATOM 1409 C CA . TRP A 1 173 ? -12.037 -3.127 -7.288 1.00 96.94 173 TRP A CA 1
ATOM 1410 C C . TRP A 1 173 ? -12.843 -4.340 -6.819 1.00 96.94 173 TRP A C 1
ATOM 1412 O O . TRP A 1 173 ? -13.992 -4.225 -6.383 1.00 96.94 173 TRP A O 1
ATOM 1422 N N . LYS A 1 174 ? -12.203 -5.506 -6.848 1.00 96.94 174 LYS A N 1
ATOM 1423 C CA . LYS A 1 174 ? -12.700 -6.770 -6.302 1.00 96.94 174 LYS A CA 1
ATOM 1424 C C . LY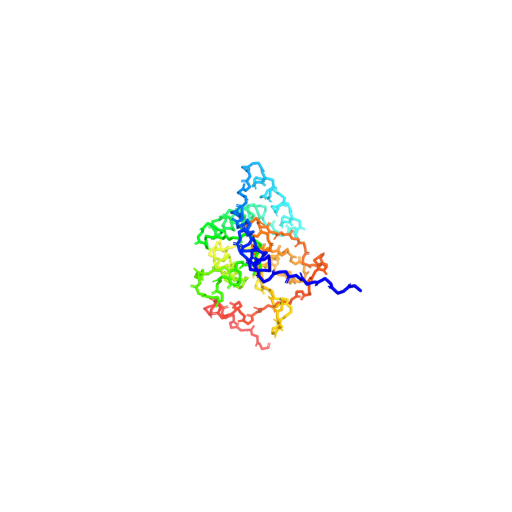S A 1 174 ? -11.701 -7.312 -5.284 1.00 96.94 174 LYS A C 1
ATOM 1426 O O . LYS A 1 174 ? -10.498 -7.096 -5.424 1.00 96.94 174 LYS A O 1
ATOM 1431 N N . SER A 1 175 ? -12.206 -8.020 -4.275 1.00 96.00 175 SER A N 1
ATOM 1432 C CA . SER A 1 175 ? -11.333 -8.772 -3.371 1.00 96.00 175 SER A CA 1
ATOM 1433 C C . SER A 1 175 ? -10.631 -9.896 -4.129 1.00 96.00 175 SER A C 1
ATOM 1435 O O . SER A 1 175 ? -11.230 -10.500 -5.023 1.00 96.00 175 SER A O 1
ATOM 1437 N N . ARG A 1 176 ? -9.382 -10.170 -3.760 1.00 95.88 176 ARG A N 1
ATOM 1438 C CA . ARG A 1 176 ? -8.569 -11.292 -4.240 1.00 95.88 176 ARG A CA 1
ATOM 1439 C C . ARG A 1 176 ? -8.178 -12.180 -3.064 1.00 95.88 176 ARG A C 1
ATOM 1441 O O . ARG A 1 176 ? -7.002 -12.332 -2.734 1.00 95.88 176 ARG A O 1
ATOM 1448 N N . ASP A 1 177 ? -9.191 -12.733 -2.403 1.00 93.62 177 ASP A N 1
ATOM 1449 C CA . ASP A 1 177 ? -9.002 -13.670 -1.290 1.00 93.62 177 ASP A CA 1
ATOM 1450 C C . ASP A 1 177 ? -8.170 -14.885 -1.738 1.00 93.62 177 ASP A C 1
ATOM 1452 O O . ASP A 1 177 ? -7.370 -15.395 -0.963 1.00 93.62 177 ASP A O 1
ATOM 1456 N N . ASP A 1 178 ? -8.296 -15.287 -3.008 1.00 94.19 178 ASP A N 1
ATOM 1457 C CA . ASP A 1 178 ? -7.483 -16.317 -3.659 1.00 94.19 178 ASP A CA 1
ATOM 1458 C C . ASP A 1 178 ? -5.980 -16.010 -3.577 1.00 94.19 178 ASP A C 1
ATOM 1460 O O . ASP A 1 178 ? -5.192 -16.858 -3.155 1.00 94.19 178 ASP A O 1
ATOM 1464 N N . MET A 1 179 ? -5.584 -14.781 -3.917 1.00 95.75 179 MET A N 1
ATOM 1465 C CA . MET A 1 179 ? -4.185 -14.346 -3.855 1.00 95.75 179 MET A CA 1
ATOM 1466 C C . MET A 1 179 ? -3.716 -14.190 -2.413 1.00 95.75 179 MET A C 1
ATOM 1468 O O . MET A 1 179 ? -2.605 -14.591 -2.074 1.00 95.75 179 MET A O 1
ATOM 1472 N N . TYR A 1 180 ? -4.569 -13.645 -1.545 1.00 94.62 180 TYR A N 1
ATOM 1473 C CA . TYR A 1 180 ? -4.247 -13.499 -0.129 1.00 94.62 180 TYR A CA 1
ATOM 1474 C C . TYR A 1 180 ? -3.985 -14.860 0.535 1.00 94.62 180 TYR A C 1
ATOM 1476 O O . TYR A 1 180 ? -2.982 -15.035 1.226 1.00 94.62 180 TYR A O 1
ATOM 1484 N N . GLU A 1 181 ? -4.856 -15.845 0.306 1.00 93.62 181 GLU A N 1
ATOM 1485 C CA . GLU A 1 181 ? -4.700 -17.205 0.830 1.00 93.62 181 GLU A CA 1
ATOM 1486 C C . GLU A 1 181 ? -3.470 -17.909 0.244 1.00 93.62 181 GLU A C 1
ATOM 1488 O O . GLU A 1 181 ? -2.779 -18.625 0.969 1.00 93.62 181 GLU A O 1
ATOM 1493 N N . MET A 1 182 ? -3.158 -17.682 -1.036 1.00 94.25 182 MET A N 1
ATOM 1494 C CA . MET A 1 182 ? -1.942 -18.204 -1.666 1.00 94.25 182 MET A CA 1
ATOM 1495 C C . MET A 1 182 ? -0.670 -17.633 -1.025 1.00 94.25 182 MET A C 1
ATOM 1497 O O . MET A 1 182 ? 0.280 -18.377 -0.791 1.00 94.25 182 MET A O 1
ATOM 1501 N N . MET A 1 183 ? -0.652 -16.334 -0.714 1.00 93.94 183 MET A N 1
ATOM 1502 C CA . MET A 1 183 ? 0.483 -15.678 -0.056 1.00 93.94 183 MET A CA 1
ATOM 1503 C C . MET A 1 183 ? 0.658 -16.112 1.403 1.00 93.94 183 MET A C 1
ATOM 1505 O O . MET A 1 183 ? 1.784 -16.218 1.893 1.00 93.94 183 MET A O 1
ATOM 1509 N N . PHE A 1 184 ? -0.443 -16.366 2.112 1.00 92.44 184 PHE A N 1
ATOM 1510 C CA . PHE A 1 184 ? -0.433 -16.701 3.536 1.00 92.44 184 PHE A CA 1
ATOM 1511 C C . PHE A 1 184 ? -1.157 -18.032 3.816 1.00 92.44 184 PHE A C 1
ATOM 1513 O O . PHE A 1 184 ? -2.138 -18.066 4.563 1.00 92.44 184 PHE A O 1
ATOM 1520 N N . PRO A 1 185 ? -0.664 -19.168 3.283 1.00 86.94 185 PRO A N 1
ATOM 1521 C CA . PRO A 1 185 ? -1.393 -20.441 3.302 1.00 86.94 185 PRO A CA 1
ATOM 1522 C C . PRO A 1 185 ? -1.584 -21.009 4.714 1.00 86.94 185 PRO A C 1
ATOM 1524 O O . PRO A 1 185 ? -2.559 -21.707 4.988 1.00 86.94 185 PRO A O 1
ATOM 1527 N N . HIS A 1 186 ? -0.685 -20.666 5.640 1.00 79.06 186 HIS A N 1
ATOM 1528 C CA . HIS A 1 186 ? -0.751 -21.063 7.048 1.00 79.06 186 HIS A CA 1
ATOM 1529 C C . HIS A 1 186 ? -1.898 -20.391 7.823 1.00 79.06 186 HIS A C 1
ATOM 1531 O O . HIS A 1 186 ? -2.170 -20.768 8.960 1.00 79.06 186 HIS A O 1
ATOM 1537 N N . LEU A 1 187 ? -2.574 -19.404 7.226 1.00 67.56 187 LEU A N 1
ATOM 1538 C CA . LEU A 1 187 ? -3.704 -18.695 7.822 1.00 67.56 187 LEU A CA 1
ATOM 1539 C C . LEU A 1 187 ? -5.058 -19.196 7.331 1.00 67.56 187 LEU A C 1
ATOM 1541 O O . LEU A 1 18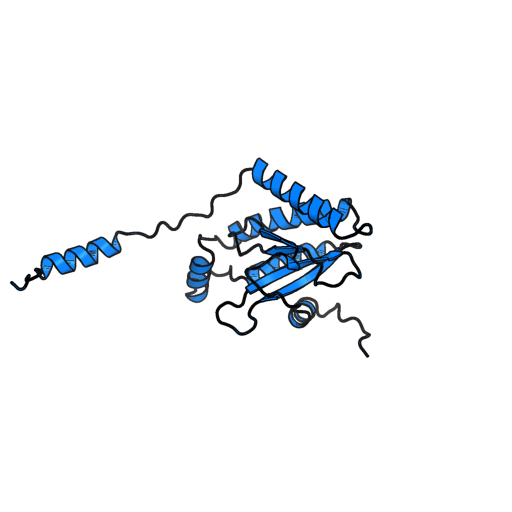7 ? -6.064 -18.564 7.661 1.00 67.56 187 LEU A O 1
ATOM 1545 N N . LYS A 1 188 ? -5.116 -20.310 6.578 1.00 55.19 188 LYS A N 1
ATOM 1546 C CA . LYS A 1 188 ? -6.388 -20.973 6.266 1.00 55.19 188 LYS A CA 1
ATOM 1547 C C . LYS A 1 188 ? -7.146 -21.207 7.572 1.00 55.19 188 LYS A C 1
ATOM 1549 O O . LYS A 1 188 ? -6.853 -22.123 8.339 1.00 55.19 188 LYS A O 1
ATOM 1554 N N . ARG A 1 189 ? -8.127 -20.339 7.826 1.00 51.41 189 ARG A N 1
ATOM 1555 C CA . ARG A 1 189 ? -9.144 -20.535 8.848 1.00 51.41 189 ARG A CA 1
ATOM 1556 C C . ARG A 1 189 ? -9.828 -21.845 8.497 1.00 51.41 189 ARG A C 1
ATOM 1558 O O . ARG A 1 189 ? -10.547 -21.923 7.504 1.00 51.41 189 ARG A O 1
ATOM 1565 N N . TRP A 1 190 ? -9.606 -22.865 9.310 1.00 41.44 190 TRP A N 1
ATOM 1566 C CA . TRP A 1 190 ? -10.552 -23.961 9.409 1.00 41.44 190 TRP A CA 1
ATOM 1567 C C . TRP A 1 190 ? -11.917 -23.336 9.737 1.00 41.44 190 TRP A C 1
ATOM 1569 O O . TRP A 1 190 ? -12.064 -22.716 10.788 1.00 41.44 190 TRP A O 1
ATOM 1579 N N . GLY A 1 191 ? -12.866 -23.402 8.798 1.00 45.22 191 GLY A N 1
ATOM 1580 C CA . GLY A 1 191 ? -14.218 -22.859 8.975 1.00 45.22 191 GLY A CA 1
ATOM 1581 C C . GLY A 1 191 ? -14.694 -21.926 7.860 1.00 45.22 191 GLY A C 1
ATOM 1582 O O . GLY A 1 191 ? -14.908 -20.738 8.086 1.00 45.22 191 GLY A O 1
ATOM 1583 N N . ARG A 1 192 ? -14.911 -22.481 6.667 1.00 44.06 192 ARG A N 1
ATOM 1584 C CA . ARG A 1 192 ? -15.997 -22.066 5.768 1.00 44.06 192 ARG A CA 1
ATOM 1585 C C . ARG A 1 192 ? -16.699 -23.351 5.312 1.00 44.06 192 ARG A C 1
ATOM 1587 O O . ARG A 1 192 ? -16.257 -23.973 4.353 1.00 44.06 192 ARG A O 1
ATOM 1594 N N . PHE A 1 193 ? -17.704 -23.763 6.084 1.00 41.09 193 PHE A N 1
ATOM 1595 C CA . PHE A 1 193 ? -18.827 -24.591 5.639 1.00 41.09 193 PHE A CA 1
ATOM 1596 C C . PHE A 1 193 ? -20.061 -23.693 5.654 1.00 41.09 193 PHE A C 1
ATOM 1598 O O . PHE A 1 193 ? -20.140 -22.864 6.593 1.00 41.09 193 PHE A O 1
#